Protein AF-A0A9P6A9K7-F1 (afdb_monomer)

pLDDT: mean 86.39, std 11.76, range [35.31, 98.12]

Mean predicted aligned error: 7.32 Å

Nearest PDB structures (foldseek):
  5xg2-assembly1_A  TM=1.962E-01  e=6.168E+00  Pyrococcus yayanosii CH1
  7a0g-assembly1_DDD  TM=1.594E-01  e=7.389E+00  Serratia marcescens

Structure (mmCIF, N/CA/C/O backbone):
data_AF-A0A9P6A9K7-F1
#
_entry.id   AF-A0A9P6A9K7-F1
#
loop_
_atom_site.group_PDB
_atom_site.id
_atom_site.type_symbol
_atom_site.label_atom_id
_atom_site.label_alt_id
_atom_site.label_comp_id
_atom_site.label_asym_id
_atom_site.label_entity_id
_atom_site.label_seq_id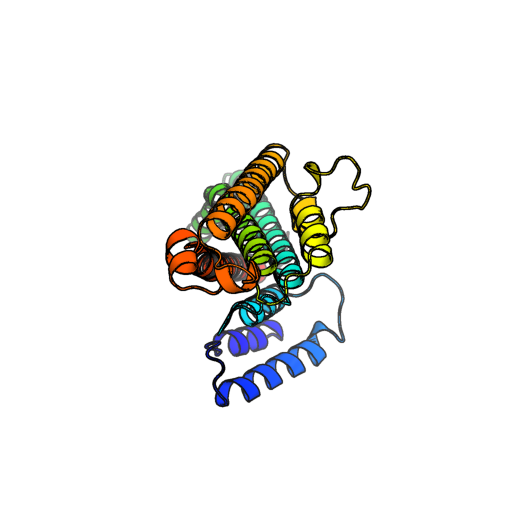
_atom_site.pdbx_PDB_ins_code
_atom_site.Cartn_x
_atom_site.Cartn_y
_atom_site.Cartn_z
_atom_site.occupancy
_atom_site.B_iso_or_equiv
_atom_site.auth_seq_id
_atom_site.auth_comp_id
_atom_site.auth_asym_id
_atom_site.auth_atom_id
_atom_site.pdbx_PDB_model_num
ATOM 1 N N . MET A 1 1 ? -6.407 -7.054 -29.320 1.00 53.97 1 MET A N 1
ATOM 2 C CA . MET A 1 1 ? -6.619 -6.579 -27.945 1.00 53.97 1 MET A CA 1
ATOM 3 C C . ME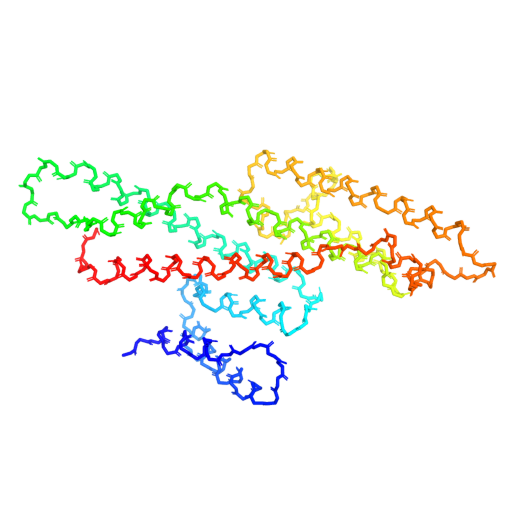T A 1 1 ? -6.302 -7.732 -27.015 1.00 53.97 1 MET A C 1
ATOM 5 O O . MET A 1 1 ? -6.927 -8.782 -27.131 1.00 53.97 1 MET A O 1
ATOM 9 N N . GLY A 1 2 ? -5.239 -7.606 -26.228 1.00 77.31 2 GLY A N 1
ATOM 10 C CA . GLY A 1 2 ? -4.785 -8.652 -25.315 1.00 77.31 2 GLY A CA 1
ATOM 11 C C . GLY A 1 2 ? -5.749 -8.849 -24.141 1.00 77.31 2 GLY A C 1
ATOM 12 O O . GLY A 1 2 ? -6.527 -7.955 -23.798 1.00 77.31 2 GLY A O 1
ATOM 13 N N . ALA A 1 3 ? -5.678 -10.015 -23.491 1.00 74.81 3 ALA A N 1
ATOM 14 C CA . ALA A 1 3 ? -6.528 -10.313 -22.338 1.00 74.81 3 ALA A CA 1
ATOM 15 C C . ALA A 1 3 ? -6.319 -9.318 -21.175 1.00 74.81 3 ALA A C 1
ATOM 17 O O . ALA A 1 3 ? -7.266 -9.005 -20.457 1.00 74.81 3 ALA A O 1
ATOM 18 N N . MET A 1 4 ? -5.105 -8.783 -21.019 1.00 78.31 4 MET A N 1
ATOM 19 C CA . MET A 1 4 ? -4.802 -7.747 -20.027 1.00 78.31 4 MET A CA 1
ATOM 20 C C . MET A 1 4 ? -5.387 -6.383 -20.398 1.00 78.31 4 MET A C 1
ATOM 22 O O . MET A 1 4 ? -6.027 -5.778 -19.554 1.00 78.31 4 MET A O 1
ATOM 26 N N . GLU A 1 5 ? -5.267 -5.937 -21.653 1.00 79.38 5 GLU A N 1
ATOM 27 C CA . GLU A 1 5 ? -5.795 -4.632 -22.100 1.00 79.38 5 GLU A CA 1
ATOM 28 C C . GLU A 1 5 ? -7.302 -4.510 -21.832 1.00 79.38 5 GLU A C 1
ATOM 30 O O . GLU A 1 5 ? -7.765 -3.513 -21.284 1.00 79.38 5 GLU A O 1
ATOM 35 N N . THR A 1 6 ? -8.050 -5.579 -22.124 1.00 79.69 6 THR A N 1
ATOM 36 C CA . THR A 1 6 ? -9.501 -5.639 -21.880 1.00 79.69 6 THR A CA 1
ATOM 37 C C . THR A 1 6 ? -9.834 -5.536 -20.386 1.00 79.69 6 THR A C 1
ATOM 39 O O . THR A 1 6 ? -10.795 -4.864 -20.002 1.00 79.69 6 THR A O 1
ATOM 42 N N . LEU A 1 7 ? -9.043 -6.193 -19.527 1.00 84.06 7 LEU A N 1
ATOM 43 C CA . LEU A 1 7 ? -9.213 -6.123 -18.077 1.00 84.06 7 LEU A CA 1
ATOM 44 C C . LEU A 1 7 ? -8.895 -4.717 -17.556 1.00 84.06 7 LEU A C 1
ATOM 46 O O . LEU A 1 7 ? -9.681 -4.169 -16.784 1.00 84.06 7 LEU A O 1
ATOM 50 N N . THR A 1 8 ? -7.781 -4.127 -17.991 1.00 82.38 8 THR A N 1
ATOM 51 C CA . THR A 1 8 ? -7.354 -2.782 -17.592 1.00 82.38 8 THR A CA 1
ATOM 52 C C . THR A 1 8 ? -8.407 -1.738 -17.969 1.00 82.38 8 THR A C 1
ATOM 54 O O . THR A 1 8 ? -8.773 -0.916 -17.132 1.00 82.38 8 THR A O 1
ATOM 57 N N . GLU A 1 9 ? -8.975 -1.801 -19.177 1.00 83.31 9 GLU A N 1
ATOM 58 C CA . GLU A 1 9 ? -10.072 -0.914 -19.596 1.00 83.31 9 GLU A CA 1
ATOM 59 C C . GLU A 1 9 ? -11.313 -1.060 -18.708 1.00 83.31 9 GLU A C 1
ATOM 61 O O . GLU A 1 9 ? -11.901 -0.068 -18.270 1.00 83.31 9 GLU A O 1
ATOM 66 N N . CYS A 1 10 ? -11.695 -2.301 -18.398 1.00 81.56 10 CYS A N 1
ATOM 67 C CA . CYS A 1 10 ? -12.831 -2.578 -17.527 1.00 81.56 10 CYS A CA 1
ATOM 68 C C . CYS A 1 10 ? -12.602 -2.044 -16.104 1.00 81.56 10 CYS A C 1
ATOM 70 O O . CYS A 1 10 ? -13.505 -1.417 -15.547 1.00 81.56 10 CYS A O 1
ATOM 72 N N . ILE A 1 11 ? -11.405 -2.230 -15.537 1.00 85.81 11 ILE A N 1
ATOM 73 C CA . ILE A 1 11 ? -11.030 -1.701 -14.216 1.00 85.81 11 ILE A CA 1
ATOM 74 C C . ILE A 1 11 ? -11.027 -0.168 -14.222 1.00 85.81 11 ILE A C 1
ATOM 76 O O . ILE A 1 11 ? -11.588 0.440 -13.315 1.00 85.81 11 ILE A O 1
ATOM 80 N N . ASN A 1 12 ? -10.467 0.463 -15.255 1.00 83.75 12 ASN A N 1
ATOM 81 C CA . ASN A 1 12 ? -10.394 1.924 -15.365 1.00 83.75 12 ASN A CA 1
ATOM 82 C C . ASN A 1 12 ? -11.770 2.589 -15.538 1.00 83.75 12 ASN A C 1
ATOM 84 O O . ASN A 1 12 ? -11.909 3.787 -15.309 1.00 83.75 12 ASN A O 1
ATOM 88 N N . SER A 1 13 ? -12.796 1.825 -15.926 1.00 84.44 13 SER A N 1
ATOM 89 C CA . SER A 1 13 ? -14.179 2.312 -16.015 1.00 84.44 13 SER A CA 1
ATOM 90 C C . SER A 1 13 ? -14.916 2.372 -14.667 1.00 84.44 13 SER A C 1
ATOM 92 O O . SER A 1 13 ? -16.041 2.885 -14.605 1.00 84.44 13 SER A O 1
ATOM 94 N N . LEU A 1 14 ? -14.318 1.827 -13.601 1.00 86.00 14 LEU A N 1
ATOM 95 C CA . LEU A 1 14 ? -14.870 1.855 -12.248 1.00 86.00 14 LEU A CA 1
ATOM 96 C C . LEU A 1 14 ? -14.594 3.191 -11.556 1.00 86.00 14 LEU A C 1
ATOM 98 O O . LEU A 1 14 ? -13.547 3.808 -11.726 1.00 86.00 14 LEU A O 1
ATOM 102 N N . LYS A 1 15 ? -15.547 3.602 -10.727 1.00 82.81 15 LYS A N 1
ATOM 103 C CA . LYS A 1 15 ? -15.485 4.761 -9.834 1.00 82.81 15 LYS A CA 1
ATOM 104 C C . LYS A 1 15 ? -15.252 4.362 -8.377 1.00 82.81 15 LYS A C 1
ATOM 106 O O . LYS A 1 15 ? -14.832 5.211 -7.601 1.00 82.81 15 LYS A O 1
ATOM 111 N N . PHE A 1 16 ? -15.504 3.099 -8.028 1.00 82.88 16 PHE A N 1
ATOM 112 C CA . PHE A 1 16 ? -15.455 2.569 -6.666 1.00 82.88 16 PHE A CA 1
ATOM 113 C C . PHE A 1 16 ? -16.356 3.363 -5.706 1.00 82.88 16 PHE A C 1
ATOM 115 O O . PHE A 1 16 ? -16.003 3.609 -4.555 1.00 82.88 16 PHE A O 1
ATOM 122 N N . ASP A 1 17 ? -17.524 3.786 -6.196 1.00 82.75 17 ASP A N 1
ATOM 123 C CA . ASP A 1 17 ? -18.516 4.567 -5.452 1.00 82.75 17 ASP A CA 1
ATOM 124 C C . ASP A 1 17 ? -19.599 3.690 -4.797 1.00 82.75 17 ASP A C 1
ATOM 126 O O . ASP A 1 17 ? -20.421 4.181 -4.021 1.00 82.75 17 ASP A O 1
ATOM 130 N N . GLY A 1 18 ? -19.596 2.382 -5.079 1.00 74.44 18 GLY A N 1
ATOM 131 C CA . GLY A 1 18 ? -20.544 1.424 -4.514 1.00 74.44 18 GLY A CA 1
ATOM 132 C C . GLY A 1 18 ? -21.947 1.523 -5.116 1.00 74.44 18 GLY A C 1
ATOM 133 O O . GLY A 1 18 ? -22.895 0.930 -4.585 1.00 74.44 18 GLY A O 1
ATOM 134 N N . SER A 1 19 ? -22.112 2.258 -6.220 1.00 82.06 19 SER A N 1
ATOM 135 C CA . SER A 1 19 ? -23.409 2.417 -6.868 1.00 82.06 19 SER A CA 1
ATOM 136 C C . SER A 1 19 ? -23.939 1.089 -7.442 1.00 82.06 19 SER A C 1
ATOM 138 O O . SER A 1 19 ? -23.176 0.183 -7.796 1.00 82.06 19 SER A O 1
ATOM 140 N N . PRO A 1 20 ? -25.271 0.929 -7.578 1.00 75.69 20 PRO A N 1
ATOM 141 C CA . PRO A 1 20 ? -25.858 -0.283 -8.152 1.00 75.69 20 PRO A CA 1
ATOM 142 C C . PRO A 1 20 ? -25.358 -0.614 -9.569 1.00 75.69 20 PRO A C 1
ATOM 144 O O . PRO A 1 20 ? -25.288 -1.790 -9.924 1.00 75.69 20 PRO A O 1
ATOM 147 N N . ASP A 1 21 ? -24.984 0.403 -10.357 1.00 77.31 21 ASP A N 1
ATOM 148 C CA . ASP A 1 21 ? -24.396 0.246 -11.695 1.00 77.31 21 ASP A CA 1
ATOM 149 C C . ASP A 1 21 ? -23.018 -0.444 -11.643 1.00 77.31 21 ASP A C 1
ATOM 151 O O . ASP A 1 21 ? -22.691 -1.270 -12.500 1.00 77.31 21 ASP A O 1
ATOM 155 N N . GLU A 1 22 ? -22.231 -0.201 -10.590 1.00 83.25 22 GLU A N 1
ATOM 156 C CA . GLU A 1 22 ? -20.922 -0.832 -10.412 1.00 83.25 22 GLU A CA 1
ATOM 157 C C . GLU A 1 22 ? -21.003 -2.315 -10.086 1.00 83.25 22 GLU A C 1
ATOM 159 O O . GLU A 1 22 ? -20.146 -3.074 -10.534 1.00 83.25 22 GLU A O 1
ATOM 164 N N . LYS A 1 23 ? -22.048 -2.781 -9.390 1.00 81.44 23 LYS A N 1
ATOM 165 C CA . LYS A 1 23 ? -22.188 -4.212 -9.048 1.00 81.44 23 LYS A CA 1
ATOM 166 C C . LYS A 1 23 ? -22.108 -5.110 -10.285 1.00 81.44 23 LYS A C 1
ATOM 168 O O . LYS A 1 23 ? -21.473 -6.165 -10.256 1.00 81.44 23 LYS A O 1
ATOM 173 N N . ASN A 1 24 ? -22.708 -4.674 -11.393 1.00 82.88 24 ASN A N 1
ATOM 174 C CA . ASN A 1 24 ? -22.647 -5.400 -12.659 1.00 82.88 24 ASN A CA 1
ATOM 175 C C . ASN A 1 24 ? -21.253 -5.344 -13.301 1.00 82.88 24 ASN A C 1
ATOM 177 O O . ASN A 1 24 ? -20.825 -6.330 -13.903 1.00 82.88 24 ASN A O 1
ATOM 181 N N . LYS A 1 25 ? -20.532 -4.225 -13.164 1.00 85.69 25 LYS A N 1
ATOM 182 C CA . LYS A 1 25 ? -19.152 -4.077 -13.654 1.00 85.69 25 LYS A CA 1
ATOM 183 C C . LYS A 1 25 ? -18.184 -4.945 -12.850 1.00 85.69 25 LYS A C 1
ATOM 185 O O . LYS A 1 25 ? -17.443 -5.717 -13.452 1.00 85.69 25 LYS A O 1
ATOM 190 N N . HIS A 1 26 ? -18.276 -4.927 -11.519 1.00 87.00 26 HIS A N 1
ATOM 191 C CA . HIS A 1 26 ? -17.513 -5.819 -10.642 1.00 87.00 26 HIS A CA 1
ATOM 192 C C . HIS A 1 26 ? -17.757 -7.286 -10.991 1.00 87.00 26 HIS A C 1
ATOM 194 O O . HIS A 1 26 ? -16.800 -8.035 -11.161 1.00 87.00 26 HIS A O 1
ATOM 200 N N . LYS A 1 27 ? -19.019 -7.703 -11.183 1.00 86.50 27 LYS A N 1
ATOM 201 C CA . LYS A 1 27 ? -19.334 -9.082 -11.589 1.00 86.50 27 LYS A CA 1
ATOM 202 C C . LYS A 1 27 ? -18.631 -9.471 -12.892 1.00 86.50 27 LYS A C 1
ATOM 204 O O . LYS A 1 27 ? -18.050 -10.549 -12.959 1.00 86.50 27 LYS A O 1
ATOM 209 N N . LYS A 1 28 ? -18.650 -8.597 -13.906 1.00 86.38 28 LYS A N 1
ATOM 210 C CA . LYS A 1 28 ? -17.941 -8.835 -15.176 1.00 86.38 28 LYS A CA 1
ATOM 211 C C . LYS A 1 28 ? -16.437 -8.990 -14.962 1.00 86.38 28 LYS A C 1
ATOM 213 O O . LYS A 1 28 ? -15.857 -9.922 -15.505 1.00 86.38 28 LYS A O 1
ATOM 218 N N . ILE A 1 29 ? -15.832 -8.124 -14.148 1.00 87.44 29 ILE A N 1
ATOM 219 C CA . ILE A 1 29 ? -14.400 -8.177 -13.829 1.00 87.44 29 ILE A CA 1
ATOM 220 C C . ILE A 1 29 ? -14.050 -9.478 -13.100 1.00 87.44 29 ILE A C 1
ATOM 222 O O . ILE A 1 29 ? -13.118 -10.159 -13.508 1.00 87.44 29 ILE A O 1
ATOM 226 N N . TYR A 1 30 ? -14.817 -9.880 -12.083 1.00 87.25 30 TYR A N 1
ATOM 227 C CA . TYR A 1 30 ? -14.581 -11.139 -11.367 1.00 87.25 30 TYR A CA 1
ATOM 228 C C . TYR A 1 30 ? -14.682 -12.358 -12.282 1.00 87.25 30 TYR A C 1
ATOM 230 O O . TYR A 1 30 ? -13.772 -13.181 -12.293 1.00 87.25 30 TYR A O 1
ATOM 238 N N . THR A 1 31 ? -15.747 -12.450 -13.085 1.00 85.88 31 THR A N 1
ATOM 239 C CA . THR A 1 31 ? -15.907 -13.546 -14.050 1.00 85.88 31 THR A CA 1
ATOM 240 C C . THR A 1 31 ? -14.746 -13.581 -15.042 1.00 85.88 31 THR A C 1
ATOM 242 O O . THR A 1 31 ? -14.221 -14.652 -15.332 1.00 85.88 31 THR A O 1
ATOM 245 N N . TYR A 1 32 ? -14.303 -12.417 -15.519 1.00 85.56 32 TYR A N 1
ATOM 246 C CA . TYR A 1 32 ? -13.149 -12.325 -16.403 1.00 85.56 32 TYR A CA 1
ATOM 247 C C . TYR A 1 32 ? -11.862 -12.802 -15.716 1.00 85.56 32 TYR A C 1
ATOM 249 O O . TYR A 1 32 ? -11.096 -13.571 -16.296 1.00 85.56 32 TYR A O 1
ATOM 257 N N . ILE A 1 33 ? -11.638 -12.395 -14.462 1.00 85.75 33 ILE A N 1
ATOM 258 C CA . ILE A 1 33 ? -10.453 -12.792 -13.699 1.00 85.75 33 ILE A CA 1
ATOM 259 C C . ILE A 1 33 ? -10.409 -14.303 -13.476 1.00 85.75 33 ILE A C 1
ATOM 261 O O . ILE A 1 33 ? -9.374 -14.939 -13.686 1.00 85.75 33 ILE A O 1
ATOM 265 N N . GLU A 1 34 ? -11.540 -14.881 -13.084 1.00 84.38 34 GLU A N 1
ATOM 266 C CA . GLU A 1 34 ? -11.682 -16.313 -12.845 1.00 84.38 34 GLU A CA 1
ATOM 267 C C . GLU A 1 34 ? -11.385 -17.127 -14.113 1.00 84.38 34 GLU A C 1
ATOM 269 O O . GLU A 1 34 ? -10.595 -18.073 -14.084 1.00 84.38 34 GLU A O 1
ATOM 274 N N . GLN A 1 35 ? -11.950 -16.703 -15.247 1.00 83.88 35 GLN A N 1
ATOM 275 C CA . GLN A 1 35 ? -11.804 -17.386 -16.532 1.00 83.88 35 GLN A CA 1
ATOM 276 C C . GLN A 1 35 ? -10.392 -17.290 -17.116 1.00 83.88 35 GLN A C 1
ATOM 278 O O . GLN A 1 35 ? -9.922 -18.252 -17.721 1.00 83.88 35 GLN A O 1
ATOM 283 N N . HIS A 1 36 ? -9.717 -16.149 -16.956 1.00 79.62 36 HIS A N 1
ATOM 284 C CA . HIS A 1 36 ? -8.474 -15.870 -17.681 1.00 79.62 36 HIS A CA 1
ATOM 285 C C . HIS A 1 36 ? -7.203 -15.949 -16.833 1.00 79.62 36 HIS A C 1
ATOM 287 O O . HIS A 1 36 ? -6.143 -16.249 -17.382 1.00 79.62 36 HIS A O 1
ATOM 293 N N . PHE A 1 37 ? -7.279 -15.720 -15.520 1.00 76.81 37 PHE A N 1
ATOM 294 C CA . PHE A 1 37 ? -6.090 -15.667 -14.660 1.00 76.81 37 PHE A CA 1
ATOM 295 C C . PHE A 1 37 ? -6.077 -16.758 -13.593 1.00 76.81 37 PHE A C 1
ATOM 297 O O . PHE A 1 37 ? -5.029 -17.360 -13.371 1.00 76.81 37 PHE A O 1
ATOM 304 N N . VAL A 1 38 ? -7.221 -17.077 -12.980 1.00 76.44 38 VAL A N 1
ATOM 305 C CA . VAL A 1 38 ? -7.284 -18.139 -11.958 1.00 76.44 38 VAL A CA 1
ATOM 306 C C . VAL A 1 38 ? -7.177 -19.521 -12.603 1.00 76.44 38 VAL A C 1
ATOM 308 O O . VAL A 1 38 ? -6.346 -20.330 -12.198 1.00 76.44 38 VAL A O 1
ATOM 311 N N . ALA A 1 39 ? -7.951 -19.776 -13.661 1.00 65.31 39 ALA A N 1
ATOM 312 C CA . ALA A 1 39 ? -7.940 -21.062 -14.361 1.00 65.31 39 ALA A CA 1
ATOM 313 C C . ALA A 1 39 ? -6.602 -21.386 -15.065 1.00 65.31 39 ALA A C 1
ATOM 315 O O . ALA A 1 39 ? -6.326 -22.547 -15.360 1.00 65.31 39 ALA A O 1
ATOM 316 N N . SER A 1 40 ? -5.764 -20.374 -15.323 1.00 61.88 40 SER A N 1
ATOM 317 C CA . SER A 1 40 ? -4.495 -20.489 -16.057 1.00 61.88 40 SER A CA 1
ATOM 318 C C . SER A 1 40 ? -3.260 -20.170 -15.196 1.00 61.88 40 SER A C 1
ATOM 320 O O . SER A 1 40 ? -2.183 -19.929 -15.747 1.00 61.88 40 SER A O 1
ATOM 322 N N . ALA A 1 41 ? -3.395 -20.135 -13.865 1.00 61.97 41 ALA A N 1
ATOM 323 C CA . ALA A 1 41 ? -2.388 -19.582 -12.959 1.00 61.97 41 ALA A CA 1
ATOM 324 C C . ALA A 1 41 ? -1.000 -20.248 -13.097 1.00 61.97 41 ALA A C 1
ATOM 326 O O . ALA A 1 41 ? -0.731 -21.320 -12.555 1.00 61.97 41 ALA A O 1
ATOM 327 N N . LYS A 1 42 ? -0.091 -19.573 -13.809 1.00 65.12 42 LYS A N 1
ATOM 328 C CA . LYS A 1 42 ? 1.353 -19.830 -13.816 1.00 65.12 42 LYS A CA 1
ATOM 329 C C . LYS A 1 42 ? 2.065 -18.508 -13.541 1.00 65.12 42 LYS A C 1
ATOM 331 O O . LYS A 1 42 ? 2.212 -17.695 -14.445 1.00 65.12 42 LYS A O 1
ATOM 336 N N . GLY A 1 43 ? 2.505 -18.309 -12.302 1.00 68.81 43 GLY A N 1
ATOM 337 C CA . GLY A 1 43 ? 3.245 -17.115 -11.885 1.00 68.81 43 GLY A CA 1
ATOM 338 C C . GLY A 1 43 ? 2.462 -16.187 -10.949 1.00 68.81 43 GLY A C 1
ATOM 339 O O . GLY A 1 43 ? 1.351 -16.527 -10.537 1.00 68.81 43 GLY A O 1
ATOM 340 N N . PRO A 1 44 ? 3.067 -15.047 -10.565 1.00 75.56 44 PRO A N 1
ATOM 341 C CA . PRO A 1 44 ? 2.434 -14.076 -9.681 1.00 75.56 44 PRO A CA 1
ATOM 342 C C . PRO A 1 44 ? 1.183 -13.463 -10.335 1.00 75.56 44 PRO A C 1
ATOM 344 O O . PRO A 1 44 ? 1.124 -13.368 -11.566 1.00 75.56 44 PRO A O 1
ATOM 347 N N . PRO A 1 45 ? 0.181 -13.039 -9.541 1.00 84.81 45 PRO A N 1
ATOM 348 C CA . PRO A 1 45 ? -1.006 -12.380 -10.074 1.00 84.81 45 PRO A CA 1
ATOM 349 C C . PRO A 1 45 ? -0.639 -11.125 -10.885 1.00 84.81 45 PRO A C 1
ATOM 351 O O . PRO A 1 45 ? 0.303 -10.423 -10.515 1.00 84.81 45 PRO A O 1
ATOM 354 N N . PRO A 1 46 ? -1.374 -10.795 -11.962 1.00 89.69 46 PRO A N 1
ATOM 355 C CA . PRO A 1 46 ? -1.132 -9.563 -12.707 1.00 89.69 46 PRO A CA 1
ATOM 356 C C . PRO A 1 46 ? -1.282 -8.316 -11.826 1.00 89.69 46 PRO A C 1
ATOM 358 O O . PRO A 1 46 ? -2.197 -8.250 -11.001 1.00 89.69 46 PRO A O 1
ATOM 361 N N . LEU A 1 47 ? -0.448 -7.294 -12.059 1.00 92.56 47 LEU A N 1
ATOM 362 C CA . LEU A 1 47 ? -0.449 -6.061 -11.262 1.00 92.56 47 LEU A CA 1
ATOM 363 C C . LEU A 1 47 ? -1.837 -5.404 -11.198 1.00 92.56 47 LEU A C 1
ATOM 365 O O . LEU A 1 47 ? -2.294 -5.042 -10.119 1.00 92.56 47 LEU A O 1
ATOM 369 N N . ASP A 1 48 ? -2.539 -5.309 -12.328 1.00 91.88 48 ASP A N 1
ATOM 370 C CA . ASP A 1 48 ? -3.871 -4.694 -12.375 1.00 91.88 48 ASP A CA 1
ATOM 371 C C . ASP A 1 48 ? -4.901 -5.439 -11.515 1.00 91.88 48 ASP A C 1
ATOM 373 O O . ASP A 1 48 ? -5.790 -4.816 -10.936 1.00 91.88 48 ASP A O 1
ATOM 377 N N . VAL A 1 49 ? -4.765 -6.764 -11.377 1.00 92.25 49 VAL A N 1
ATOM 378 C CA . VAL A 1 49 ? -5.62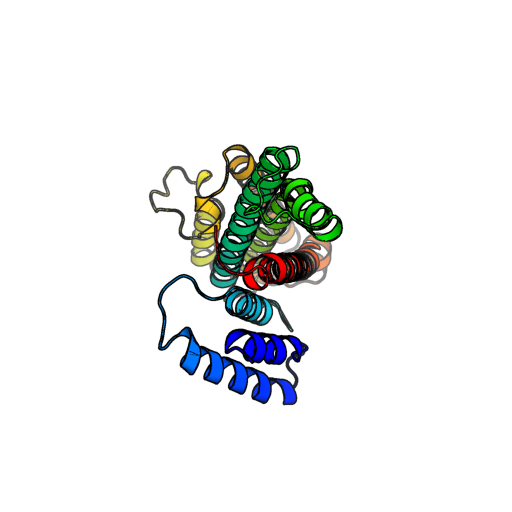9 -7.571 -10.503 1.00 92.25 49 VAL A CA 1
ATOM 379 C C . VAL A 1 49 ? -5.343 -7.258 -9.036 1.00 92.25 49 VAL A C 1
ATOM 381 O O . VAL A 1 49 ? -6.282 -7.091 -8.259 1.00 92.25 49 VAL A O 1
ATOM 384 N N . LEU A 1 50 ? -4.064 -7.134 -8.664 1.00 94.81 50 LEU A N 1
ATOM 385 C CA . LEU A 1 50 ? -3.652 -6.761 -7.307 1.00 94.81 50 LEU A CA 1
ATOM 386 C C . LEU A 1 50 ? -4.158 -5.361 -6.945 1.00 94.81 50 LEU A C 1
ATOM 388 O O . LEU A 1 50 ? -4.767 -5.178 -5.896 1.00 94.81 50 LEU A O 1
ATOM 392 N N . ILE A 1 51 ? -3.976 -4.387 -7.841 1.00 95.75 51 ILE A N 1
ATOM 393 C CA . ILE A 1 51 ? -4.431 -3.005 -7.638 1.00 95.75 51 ILE A CA 1
ATOM 394 C C . ILE A 1 51 ? -5.956 -2.939 -7.535 1.00 95.75 51 ILE A C 1
ATOM 396 O O . ILE A 1 51 ? -6.480 -2.247 -6.662 1.00 95.75 51 ILE A O 1
ATOM 400 N N . TYR A 1 52 ? -6.677 -3.677 -8.383 1.00 94.62 52 TYR A N 1
ATOM 401 C CA . TYR A 1 52 ? -8.133 -3.786 -8.295 1.00 94.62 52 TYR A CA 1
ATOM 402 C C . TYR A 1 52 ? -8.582 -4.371 -6.951 1.00 94.62 52 TYR A C 1
ATOM 404 O O . TYR A 1 52 ? -9.472 -3.810 -6.312 1.00 94.62 52 TYR A O 1
ATOM 412 N N . ALA A 1 53 ? -7.955 -5.459 -6.495 1.00 95.12 53 ALA A N 1
ATOM 413 C CA . ALA A 1 53 ? -8.255 -6.062 -5.200 1.00 95.12 53 ALA A CA 1
ATOM 414 C C . ALA A 1 53 ? -8.001 -5.078 -4.045 1.00 95.12 53 ALA A C 1
ATOM 416 O O . ALA A 1 53 ? -8.887 -4.885 -3.215 1.00 95.12 53 ALA A O 1
ATOM 417 N N . SER A 1 54 ? -6.859 -4.381 -4.046 1.00 97.31 54 SER A N 1
ATOM 418 C CA . SER A 1 54 ? -6.544 -3.360 -3.041 1.00 97.31 54 SER A CA 1
ATOM 419 C C . SER A 1 54 ? -7.563 -2.221 -3.044 1.00 97.31 54 SER A C 1
ATOM 421 O O . SER A 1 54 ? -8.051 -1.829 -1.987 1.00 97.31 54 SER A O 1
ATOM 423 N N . ARG A 1 55 ? -7.947 -1.708 -4.222 1.00 96.06 55 ARG A N 1
ATOM 424 C CA . ARG A 1 55 ? -8.946 -0.631 -4.334 1.00 96.06 55 ARG A CA 1
ATOM 425 C C . ARG A 1 55 ? -10.329 -1.054 -3.835 1.00 96.06 55 ARG A C 1
ATOM 427 O O . ARG A 1 55 ? -10.993 -0.234 -3.216 1.00 96.06 55 ARG A O 1
ATOM 434 N N . ASN A 1 56 ? -10.735 -2.312 -4.020 1.00 94.50 56 ASN A N 1
ATOM 435 C CA . ASN A 1 56 ? -11.991 -2.822 -3.450 1.00 94.50 56 ASN A CA 1
ATOM 436 C C . ASN A 1 56 ? -11.970 -2.916 -1.920 1.00 94.50 56 ASN A C 1
ATOM 438 O O . ASN A 1 56 ? -13.027 -2.867 -1.300 1.00 94.50 56 ASN A O 1
ATOM 442 N N . ILE A 1 57 ? -10.793 -3.080 -1.310 1.00 95.81 57 ILE A N 1
ATOM 443 C CA . ILE A 1 57 ? -10.663 -3.031 0.151 1.00 95.81 57 ILE A CA 1
ATOM 444 C C . ILE A 1 57 ? -10.662 -1.574 0.630 1.00 95.81 57 ILE A C 1
ATOM 446 O O . ILE A 1 57 ? -11.222 -1.283 1.679 1.00 95.81 57 ILE A O 1
ATOM 450 N N . LEU A 1 58 ? -10.061 -0.652 -0.126 1.00 95.19 58 LEU A N 1
ATOM 451 C CA . LEU A 1 58 ? -9.958 0.766 0.238 1.00 95.19 58 LEU A CA 1
ATOM 452 C C . LEU A 1 58 ? -11.266 1.558 0.042 1.00 95.19 58 LEU A C 1
ATOM 454 O O . LEU A 1 58 ? -11.528 2.484 0.810 1.00 95.19 58 LEU A O 1
ATOM 458 N N . PHE A 1 59 ? -12.074 1.223 -0.970 1.00 93.94 59 PHE A N 1
ATOM 459 C CA . PHE A 1 59 ? -13.183 2.058 -1.450 1.00 93.94 59 PHE A CA 1
ATOM 460 C C . PHE A 1 59 ? -14.497 1.285 -1.659 1.00 93.94 59 PHE A C 1
ATOM 462 O O . PHE A 1 59 ? -14.463 0.091 -1.959 1.00 93.94 59 PHE A O 1
ATOM 469 N N . PRO A 1 60 ? -15.670 1.955 -1.551 1.00 89.69 60 PRO A N 1
ATOM 470 C CA . PRO A 1 60 ? -15.879 3.380 -1.216 1.00 89.69 60 PRO A CA 1
ATOM 471 C C . PRO A 1 60 ? -15.617 3.710 0.257 1.00 89.69 60 PRO A C 1
ATOM 473 O O . PRO A 1 60 ? -15.500 4.869 0.645 1.00 89.69 60 PRO A O 1
ATOM 476 N N . THR A 1 61 ? -15.557 2.688 1.099 1.00 89.56 61 THR A N 1
ATOM 477 C CA . THR A 1 61 ? -15.202 2.793 2.508 1.00 89.56 61 THR A CA 1
ATOM 478 C C . THR A 1 61 ? -14.259 1.651 2.810 1.00 89.56 61 THR A C 1
ATOM 480 O O . THR A 1 61 ? -14.498 0.528 2.371 1.00 89.56 61 THR A O 1
ATOM 483 N N . LEU A 1 62 ? -13.206 1.949 3.561 1.00 91.94 62 LEU A N 1
ATOM 484 C CA . LEU A 1 62 ? -12.209 0.966 3.931 1.00 91.94 62 LEU A CA 1
ATOM 485 C C . LEU A 1 62 ? -12.849 -0.238 4.641 1.00 91.94 62 LEU A C 1
ATOM 487 O O . LEU A 1 62 ? -13.470 -0.092 5.696 1.00 91.94 62 LEU A O 1
ATOM 491 N N . ASN A 1 63 ? -12.621 -1.433 4.103 1.00 93.31 63 ASN A N 1
ATOM 492 C CA . ASN A 1 63 ? -12.968 -2.691 4.742 1.00 93.31 63 ASN A CA 1
ATOM 493 C C . ASN A 1 63 ? -11.860 -3.117 5.720 1.00 93.31 63 ASN A C 1
ATOM 495 O O . ASN A 1 63 ? -10.932 -3.844 5.361 1.00 93.31 63 ASN A O 1
ATOM 499 N N . ILE A 1 64 ? -11.965 -2.653 6.968 1.00 90.31 64 ILE A N 1
ATOM 500 C CA . ILE A 1 64 ? -10.963 -2.894 8.021 1.00 90.31 64 ILE A CA 1
ATOM 501 C C . ILE A 1 64 ? -10.779 -4.392 8.316 1.00 90.31 64 ILE A C 1
ATOM 503 O O . ILE A 1 64 ? -9.668 -4.828 8.618 1.00 90.31 64 ILE A O 1
ATOM 507 N N . ASP A 1 65 ? -11.819 -5.212 8.148 1.00 90.06 65 ASP A N 1
ATOM 508 C CA . ASP A 1 65 ? -11.721 -6.658 8.384 1.00 90.06 65 ASP A CA 1
ATOM 509 C C . ASP A 1 65 ? -10.725 -7.350 7.433 1.00 90.06 65 ASP A C 1
ATOM 511 O O . ASP A 1 65 ? -10.177 -8.400 7.772 1.00 90.06 65 ASP A O 1
ATOM 515 N N . GLN A 1 66 ? -10.431 -6.737 6.279 1.00 94.38 66 GLN A N 1
ATOM 516 C CA . GLN A 1 66 ? -9.469 -7.224 5.286 1.00 94.38 66 GLN A CA 1
ATOM 517 C C . GLN A 1 66 ? -8.106 -6.522 5.362 1.00 94.38 66 GLN A C 1
ATOM 519 O O . GLN A 1 66 ? -7.351 -6.532 4.391 1.00 94.38 66 GLN A O 1
ATOM 524 N N . MET A 1 67 ? -7.752 -5.917 6.502 1.00 94.12 67 MET A N 1
ATOM 525 C CA . MET A 1 67 ? -6.491 -5.176 6.618 1.00 94.12 67 MET A CA 1
ATOM 526 C C . MET A 1 67 ? -5.253 -6.031 6.308 1.00 94.12 67 MET A C 1
ATOM 528 O O . MET A 1 67 ? -4.371 -5.587 5.580 1.00 94.12 67 MET A O 1
ATOM 532 N N . SER A 1 68 ? -5.173 -7.256 6.837 1.00 93.00 68 SER A N 1
ATOM 533 C CA . SER A 1 68 ? -4.043 -8.154 6.545 1.00 93.00 68 SER A CA 1
ATOM 534 C C . SER A 1 68 ? -3.932 -8.450 5.050 1.00 93.00 68 SER A C 1
ATOM 536 O O . SER A 1 68 ? -2.841 -8.344 4.498 1.00 93.00 68 SER A O 1
ATOM 538 N N . ASP A 1 69 ? -5.063 -8.727 4.389 1.00 94.94 69 ASP A N 1
ATOM 539 C CA . ASP A 1 69 ? -5.102 -8.975 2.945 1.00 94.94 69 ASP A CA 1
ATOM 540 C C . ASP A 1 69 ? -4.615 -7.743 2.167 1.00 94.94 69 ASP A C 1
ATOM 542 O O . ASP A 1 69 ? -3.820 -7.867 1.239 1.00 94.94 69 ASP A O 1
ATOM 546 N N . LEU A 1 70 ? -5.044 -6.538 2.562 1.00 96.94 70 LEU A N 1
ATOM 547 C CA . LEU A 1 70 ? -4.598 -5.285 1.948 1.00 96.94 70 LEU A CA 1
ATOM 548 C C . LEU A 1 70 ? -3.085 -5.082 2.086 1.00 96.94 70 LEU A C 1
ATOM 550 O O . LEU A 1 70 ? -2.433 -4.693 1.117 1.00 96.94 70 LEU A O 1
ATOM 554 N N . LEU A 1 71 ? -2.519 -5.347 3.265 1.00 96.56 71 LEU A N 1
ATOM 555 C CA . LEU A 1 71 ? -1.080 -5.225 3.506 1.00 96.56 71 LEU A CA 1
ATOM 556 C C . LEU A 1 71 ? -0.281 -6.214 2.642 1.00 96.56 71 LEU A C 1
ATOM 558 O O . LEU A 1 71 ? 0.738 -5.835 2.059 1.00 96.56 71 LEU A O 1
ATOM 562 N N . ASP A 1 72 ? -0.757 -7.449 2.486 1.00 95.25 72 ASP A N 1
ATOM 563 C CA . ASP A 1 72 ? -0.116 -8.450 1.624 1.00 95.25 72 ASP A CA 1
ATOM 564 C C . ASP A 1 72 ? -0.248 -8.108 0.131 1.00 95.25 72 ASP A C 1
ATOM 566 O O . ASP A 1 72 ? 0.713 -8.248 -0.637 1.00 95.25 72 ASP A O 1
ATOM 570 N N . LEU A 1 73 ? -1.402 -7.581 -0.292 1.00 96.81 73 LEU A N 1
ATOM 571 C CA . LEU A 1 73 ? -1.597 -7.072 -1.650 1.00 96.81 73 LEU A CA 1
ATOM 572 C C . LEU A 1 73 ? -0.644 -5.907 -1.947 1.00 96.81 73 LEU A C 1
ATOM 574 O O . LEU A 1 73 ? 0.030 -5.923 -2.978 1.00 96.81 73 LEU A O 1
ATOM 578 N N . LEU A 1 74 ? -0.525 -4.933 -1.038 1.00 97.44 74 LEU A N 1
ATOM 579 C CA . LEU A 1 74 ? 0.416 -3.813 -1.165 1.00 97.44 74 LEU A CA 1
ATOM 580 C C . LEU A 1 74 ? 1.872 -4.289 -1.218 1.00 97.44 74 LEU A C 1
ATOM 582 O O . LEU A 1 74 ? 2.642 -3.798 -2.040 1.00 97.44 74 LEU A O 1
ATOM 586 N N . SER A 1 75 ? 2.235 -5.286 -0.410 1.00 96.06 75 SER A N 1
ATOM 587 C CA . SER A 1 75 ? 3.572 -5.904 -0.435 1.00 96.06 75 SER A CA 1
ATOM 588 C C . SER A 1 75 ? 3.877 -6.569 -1.779 1.00 96.06 75 SER A C 1
ATOM 590 O O . SER A 1 75 ? 4.991 -6.500 -2.307 1.00 96.06 75 SER A O 1
ATOM 592 N N . THR A 1 76 ? 2.864 -7.203 -2.371 1.00 95.12 76 THR A N 1
ATOM 593 C CA . THR A 1 76 ? 2.986 -7.821 -3.693 1.00 95.12 76 THR A CA 1
ATOM 594 C C . THR A 1 76 ? 3.125 -6.750 -4.781 1.00 95.12 76 THR A C 1
ATOM 596 O O . THR A 1 76 ? 3.988 -6.870 -5.650 1.00 95.12 76 THR A O 1
ATOM 599 N N . VAL A 1 77 ? 2.359 -5.655 -4.706 1.00 97.25 77 VAL A N 1
ATOM 600 C CA . VAL A 1 77 ? 2.514 -4.486 -5.593 1.00 97.25 77 VAL A CA 1
ATOM 601 C C . VAL A 1 77 ? 3.918 -3.875 -5.475 1.00 97.25 77 VAL A C 1
ATOM 603 O O . VAL A 1 77 ? 4.551 -3.598 -6.495 1.00 97.25 77 VAL A O 1
ATOM 606 N N . GLU A 1 78 ? 4.454 -3.739 -4.262 1.00 97.19 78 GLU A N 1
ATOM 607 C CA . GLU A 1 78 ? 5.825 -3.261 -4.034 1.00 97.19 78 GLU A CA 1
ATOM 608 C C . GLU A 1 78 ? 6.864 -4.183 -4.683 1.00 97.19 78 GLU A C 1
ATOM 610 O O . GLU A 1 78 ? 7.854 -3.710 -5.244 1.00 97.19 78 GLU A O 1
ATOM 615 N N . THR A 1 79 ? 6.622 -5.494 -4.698 1.00 94.94 79 THR A N 1
ATOM 616 C CA . THR A 1 79 ? 7.493 -6.445 -5.404 1.00 94.94 79 THR A CA 1
ATOM 617 C C . THR A 1 79 ? 7.528 -6.163 -6.911 1.00 94.94 79 THR A C 1
ATOM 619 O O . THR A 1 79 ? 8.610 -6.145 -7.504 1.00 94.94 79 THR A O 1
ATOM 622 N N . HIS A 1 80 ? 6.381 -5.860 -7.533 1.00 95.06 80 HIS A N 1
ATOM 623 C CA . HIS A 1 80 ? 6.331 -5.428 -8.937 1.00 95.06 80 HIS A CA 1
ATOM 624 C C . HIS A 1 80 ? 7.072 -4.104 -9.157 1.00 95.06 80 HIS A C 1
ATOM 626 O O . HIS A 1 80 ? 7.859 -3.993 -10.100 1.00 95.06 80 HIS A O 1
ATOM 632 N N . ARG A 1 81 ? 6.875 -3.115 -8.275 1.00 97.06 81 ARG A N 1
ATOM 633 C CA . ARG A 1 81 ? 7.566 -1.821 -8.359 1.00 97.06 81 ARG A CA 1
ATOM 634 C C . ARG A 1 81 ? 9.087 -1.986 -8.275 1.00 97.06 81 ARG A C 1
ATOM 636 O O . ARG A 1 81 ? 9.830 -1.437 -9.082 1.00 97.06 81 ARG A O 1
ATOM 643 N N . ARG A 1 82 ? 9.582 -2.774 -7.322 1.00 95.88 82 ARG A N 1
ATOM 644 C CA . ARG A 1 82 ? 11.022 -3.036 -7.175 1.00 95.88 82 ARG A CA 1
ATOM 645 C C . ARG A 1 82 ? 11.596 -3.772 -8.380 1.00 95.88 82 ARG A C 1
ATOM 647 O O . ARG A 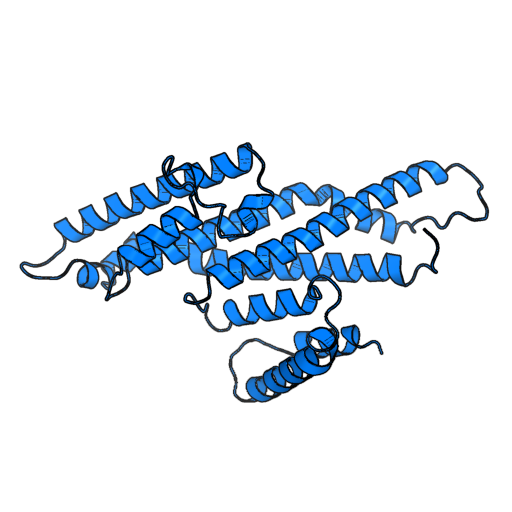1 82 ? 12.718 -3.482 -8.787 1.00 95.88 82 ARG A O 1
ATOM 654 N N . HIS A 1 83 ? 10.824 -4.685 -8.967 1.00 94.56 83 HIS A N 1
ATOM 655 C CA . HIS A 1 83 ? 11.223 -5.365 -10.192 1.00 94.56 83 HIS A CA 1
ATOM 656 C C . HIS A 1 83 ? 11.428 -4.382 -11.352 1.00 94.56 83 HIS A C 1
ATOM 658 O O . HIS A 1 83 ? 12.467 -4.444 -12.007 1.00 94.56 83 HIS A O 1
ATOM 664 N N . ILE A 1 84 ? 10.494 -3.447 -11.581 1.00 96.00 84 ILE A N 1
ATOM 665 C CA . ILE A 1 84 ? 10.659 -2.452 -12.654 1.00 96.00 84 ILE A CA 1
ATOM 666 C C . ILE A 1 84 ? 11.814 -1.489 -12.380 1.00 96.00 84 ILE A C 1
ATOM 668 O O . ILE A 1 84 ? 12.505 -1.118 -13.318 1.00 96.00 84 ILE A O 1
ATOM 672 N N . VAL A 1 85 ? 12.086 -1.134 -11.118 1.00 97.69 85 VAL A N 1
ATOM 673 C CA . VAL A 1 85 ? 13.254 -0.308 -10.766 1.00 97.69 85 VAL A CA 1
ATOM 674 C C . VAL A 1 85 ? 14.554 -1.020 -11.120 1.00 97.69 85 VAL A C 1
ATOM 676 O O . VAL A 1 85 ? 15.424 -0.415 -11.737 1.00 97.69 85 VAL A O 1
ATOM 679 N N . LEU A 1 86 ? 14.678 -2.304 -10.774 1.00 96.69 86 LEU A N 1
ATOM 680 C CA . LEU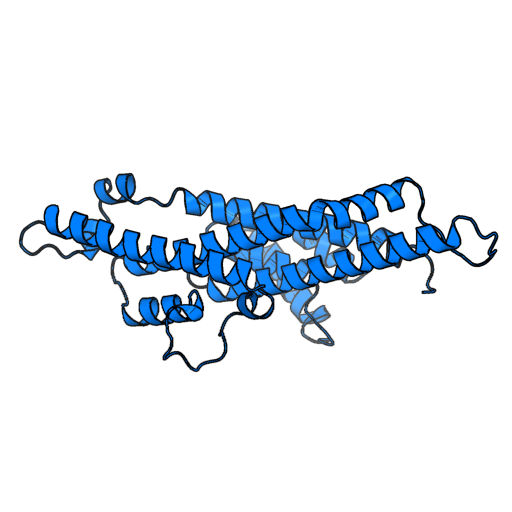 A 1 86 ? 15.862 -3.092 -11.118 1.00 96.69 86 LEU A CA 1
ATOM 681 C C . LEU A 1 86 ? 16.056 -3.157 -12.639 1.00 96.69 86 LEU A C 1
ATOM 683 O O . LEU A 1 86 ? 17.150 -2.930 -13.139 1.00 96.69 86 LEU A O 1
ATOM 687 N N . LYS A 1 87 ? 14.976 -3.415 -13.383 1.00 96.19 87 LYS A N 1
ATOM 688 C CA . LYS A 1 87 ? 15.026 -3.464 -14.848 1.00 96.19 87 LYS A CA 1
ATOM 689 C C . LYS A 1 87 ? 15.296 -2.107 -15.490 1.00 96.19 87 LYS A C 1
ATOM 691 O O . LYS A 1 87 ? 15.938 -2.055 -16.534 1.00 96.19 87 LYS A O 1
ATOM 696 N N . ALA A 1 88 ? 14.831 -1.025 -14.878 1.00 96.75 88 ALA A N 1
ATOM 697 C CA . ALA A 1 88 ? 15.146 0.328 -15.303 1.00 96.75 88 ALA A CA 1
ATOM 698 C C . ALA A 1 88 ? 16.641 0.630 -15.142 1.00 96.75 88 ALA A C 1
ATOM 700 O O . ALA A 1 88 ? 17.257 1.144 -16.072 1.00 96.75 88 ALA A O 1
ATOM 701 N N . ASP A 1 89 ? 17.230 0.254 -14.006 1.00 97.25 89 ASP A N 1
ATOM 702 C CA . ASP A 1 89 ? 18.663 0.420 -13.746 1.00 97.25 89 ASP A CA 1
ATOM 703 C C . ASP A 1 89 ? 19.518 -0.377 -14.747 1.00 97.25 89 ASP A C 1
ATOM 705 O O . ASP A 1 89 ? 20.395 0.191 -15.404 1.00 97.25 89 ASP A O 1
ATOM 709 N N . ASP A 1 90 ? 19.172 -1.653 -14.976 1.00 95.38 90 ASP A N 1
ATOM 710 C CA . ASP A 1 90 ? 19.809 -2.505 -15.992 1.00 95.38 90 ASP A CA 1
ATOM 711 C C . ASP A 1 90 ? 19.757 -1.854 -17.391 1.00 95.38 90 ASP A C 1
ATOM 713 O O . ASP A 1 90 ? 20.757 -1.814 -18.113 1.00 95.38 90 ASP A O 1
ATOM 717 N N . ALA A 1 91 ? 18.596 -1.317 -17.783 1.00 94.12 91 ALA A N 1
ATOM 718 C CA . ALA A 1 91 ? 18.402 -0.695 -19.092 1.00 94.12 91 ALA A CA 1
ATOM 719 C C . ALA A 1 91 ? 19.215 0.599 -19.261 1.00 94.12 91 ALA A C 1
ATOM 721 O O . ALA A 1 91 ? 19.746 0.858 -20.344 1.00 94.12 91 ALA A O 1
ATOM 722 N N . LEU A 1 92 ? 19.349 1.406 -18.204 1.00 95.50 92 LEU A N 1
ATOM 723 C CA . LEU A 1 92 ? 20.183 2.611 -18.222 1.00 95.50 92 LEU A CA 1
ATOM 724 C C . LEU A 1 92 ? 21.669 2.261 -18.312 1.00 95.50 92 LEU A C 1
ATOM 726 O O . LEU A 1 92 ? 22.392 2.892 -19.086 1.00 95.50 92 LEU A O 1
ATOM 730 N N . ALA A 1 93 ? 22.118 1.242 -17.574 1.00 94.31 93 ALA A N 1
ATOM 731 C CA . ALA A 1 93 ? 23.488 0.746 -17.651 1.00 94.31 93 ALA A CA 1
ATOM 732 C C . ALA A 1 93 ? 23.812 0.214 -19.057 1.00 94.31 93 ALA A C 1
ATOM 734 O O . ALA A 1 93 ? 24.845 0.569 -19.630 1.00 94.31 93 ALA A O 1
ATOM 735 N N . PHE A 1 94 ? 22.896 -0.562 -19.646 1.00 92.31 94 PHE A N 1
ATOM 736 C CA . PHE A 1 94 ? 23.012 -1.040 -21.024 1.00 92.31 94 PHE A CA 1
ATOM 737 C C . PHE A 1 94 ? 23.088 0.124 -22.021 1.00 92.31 94 PHE A C 1
ATOM 739 O O . PHE A 1 94 ? 23.999 0.167 -22.849 1.00 92.31 94 PHE A O 1
ATOM 746 N N . HIS A 1 95 ? 22.181 1.103 -21.914 1.00 92.69 95 HIS A N 1
ATOM 747 C CA . HIS A 1 95 ? 22.193 2.287 -22.774 1.00 92.69 95 HIS A CA 1
ATOM 748 C C . HIS A 1 95 ? 23.524 3.044 -22.664 1.00 92.69 95 HIS A C 1
ATOM 750 O O . HIS A 1 95 ? 24.105 3.417 -23.679 1.00 92.69 95 HIS A O 1
ATOM 756 N N . ALA A 1 96 ? 24.037 3.255 -21.449 1.00 92.00 96 ALA A N 1
ATOM 757 C CA . ALA A 1 96 ? 25.294 3.964 -21.227 1.00 92.00 96 ALA A CA 1
ATOM 758 C C . ALA A 1 96 ? 26.508 3.233 -21.824 1.00 92.00 96 ALA A C 1
ATOM 760 O O . ALA A 1 96 ? 27.410 3.891 -22.345 1.00 92.00 96 ALA A O 1
ATOM 761 N N . HIS A 1 97 ? 26.522 1.898 -21.768 1.00 89.88 97 HIS A N 1
ATOM 762 C CA . HIS A 1 97 ? 27.603 1.081 -22.313 1.00 89.88 97 HIS A CA 1
ATOM 763 C C . HIS A 1 97 ? 27.673 1.168 -23.843 1.00 89.88 97 HIS A C 1
ATOM 765 O O . HIS A 1 97 ? 28.732 1.456 -24.395 1.00 89.88 97 HIS A O 1
ATOM 771 N N . TRP A 1 98 ? 26.536 0.998 -24.522 1.00 88.69 98 TRP A N 1
ATOM 772 C CA . TRP A 1 98 ? 26.496 0.885 -25.983 1.00 88.69 98 TRP A CA 1
ATOM 773 C C . TRP A 1 98 ? 26.341 2.217 -26.723 1.00 88.69 98 TRP A C 1
ATOM 775 O O . TRP A 1 98 ? 26.594 2.275 -27.919 1.00 88.69 98 TRP A O 1
ATOM 785 N N . LYS A 1 99 ? 25.995 3.322 -26.046 1.00 85.12 99 LYS A N 1
ATOM 786 C CA . LYS A 1 99 ? 25.759 4.629 -26.695 1.00 85.12 99 LYS A CA 1
ATOM 787 C C . LYS A 1 99 ? 26.922 5.138 -27.558 1.00 85.12 99 LYS A C 1
ATOM 789 O O . LYS A 1 99 ? 26.691 5.900 -28.495 1.00 85.12 99 LYS A O 1
ATOM 794 N N . ASN A 1 100 ? 28.154 4.765 -27.221 1.00 81.69 100 ASN A N 1
ATOM 795 C CA . ASN A 1 100 ? 29.356 5.217 -27.926 1.00 81.69 100 ASN A CA 1
ATOM 796 C C . ASN A 1 100 ? 29.920 4.167 -28.895 1.00 81.69 100 ASN A C 1
ATOM 798 O O . ASN A 1 100 ? 30.889 4.457 -29.597 1.00 81.69 100 ASN A O 1
ATOM 802 N N . GLU A 1 101 ? 29.341 2.967 -28.934 1.00 77.50 101 GLU A N 1
ATOM 803 C CA . GLU A 1 101 ? 29.767 1.898 -29.827 1.00 77.50 101 GLU A CA 1
ATOM 804 C C . GLU A 1 101 ? 28.776 1.787 -30.992 1.00 77.50 101 GLU A C 1
ATOM 806 O O . GLU A 1 101 ? 27.573 1.641 -30.797 1.00 77.50 101 GLU A O 1
ATOM 811 N N . ASN A 1 102 ? 29.275 1.867 -32.229 1.00 62.19 102 ASN A N 1
ATOM 812 C CA . ASN A 1 102 ? 28.462 1.675 -33.435 1.00 62.19 1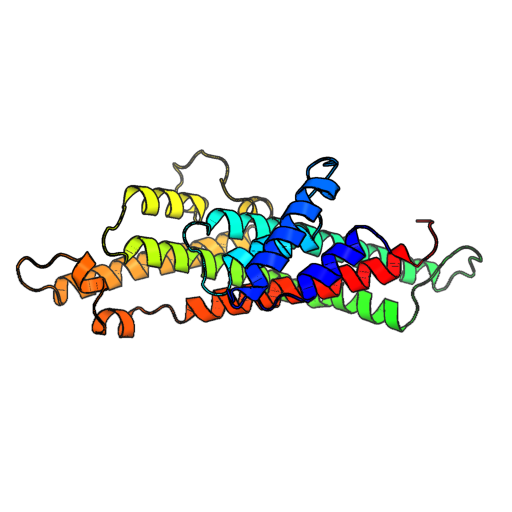02 ASN A CA 1
ATOM 813 C C . ASN A 1 102 ? 28.172 0.179 -33.633 1.00 62.19 102 ASN A C 1
ATOM 815 O O . ASN A 1 102 ? 28.718 -0.457 -34.535 1.00 62.19 102 ASN A O 1
ATOM 819 N N . VAL A 1 103 ? 27.339 -0.394 -32.766 1.00 70.12 103 VAL A N 1
ATOM 820 C CA . VAL A 1 103 ? 26.850 -1.765 -32.921 1.00 70.12 103 VAL A CA 1
ATOM 821 C C . VAL A 1 103 ? 25.497 -1.718 -33.614 1.00 70.12 103 VAL A C 1
ATOM 823 O O . VAL A 1 103 ? 24.506 -1.296 -33.019 1.00 70.12 103 VAL A O 1
ATOM 826 N N . GLU A 1 104 ? 25.473 -2.163 -34.875 1.00 63.66 104 GLU A N 1
ATOM 827 C CA . GLU A 1 104 ? 24.289 -2.173 -35.755 1.00 63.66 104 GLU A CA 1
ATOM 828 C C . GLU A 1 104 ? 23.087 -2.936 -35.167 1.00 63.66 104 GLU A C 1
ATOM 830 O O . GLU A 1 104 ? 21.954 -2.693 -35.574 1.00 63.66 104 GLU A O 1
ATOM 835 N N . GLU A 1 105 ? 23.311 -3.817 -34.189 1.00 68.94 105 GLU A N 1
ATOM 836 C CA . GLU A 1 105 ? 22.275 -4.645 -33.557 1.00 68.94 105 GLU A CA 1
ATOM 837 C C . GLU A 1 105 ? 21.761 -4.096 -32.211 1.00 68.94 105 GLU A C 1
ATOM 839 O O . GLU A 1 105 ? 20.821 -4.650 -31.641 1.00 68.94 105 GLU A O 1
ATOM 844 N N . SER A 1 106 ? 22.336 -3.009 -31.678 1.00 72.19 106 SER A N 1
ATOM 845 C CA . SER A 1 106 ? 21.912 -2.469 -30.378 1.00 72.19 106 SER A CA 1
ATOM 846 C C . SER A 1 106 ? 20.691 -1.542 -30.500 1.00 72.19 106 SER A C 1
ATOM 848 O O . SER A 1 106 ? 20.735 -0.495 -31.146 1.00 72.19 106 SER A O 1
ATOM 850 N N . VAL A 1 107 ? 19.580 -1.908 -29.849 1.00 81.06 107 VAL A N 1
ATOM 851 C CA . VAL A 1 107 ? 18.405 -1.029 -29.711 1.00 81.06 107 VAL A CA 1
ATOM 852 C C . VAL A 1 107 ? 18.578 -0.172 -28.460 1.00 81.06 107 VAL A C 1
ATOM 854 O O . VAL A 1 107 ? 18.468 -0.654 -27.333 1.00 81.06 107 VAL A O 1
ATOM 857 N N . LEU A 1 108 ? 18.874 1.111 -28.657 1.00 88.56 108 LEU A N 1
ATOM 858 C CA . LEU A 1 108 ? 19.016 2.082 -27.573 1.00 88.56 108 LEU A CA 1
ATOM 859 C C . LEU A 1 108 ? 17.688 2.779 -27.270 1.00 88.56 108 LEU A C 1
ATOM 861 O O . LEU A 1 108 ? 16.906 3.072 -28.171 1.00 88.56 108 LEU A O 1
ATOM 865 N N . LEU A 1 109 ? 17.486 3.117 -25.993 1.00 91.12 109 LEU A N 1
ATOM 866 C CA . LEU A 1 109 ? 16.389 3.984 -25.554 1.00 91.12 109 LEU A CA 1
ATOM 867 C C . LEU A 1 109 ? 16.410 5.331 -26.296 1.00 91.12 109 LEU A C 1
ATOM 869 O O . LEU A 1 109 ? 17.459 5.971 -26.423 1.00 91.12 109 LEU A O 1
ATOM 873 N N . THR A 1 110 ? 15.238 5.801 -26.715 1.00 92.62 110 THR A N 1
ATOM 874 C CA . THR A 1 110 ? 15.037 7.186 -27.159 1.00 92.62 110 THR A CA 1
ATOM 875 C C . THR A 1 110 ? 15.281 8.170 -26.009 1.00 92.62 110 THR A C 1
ATOM 877 O O . THR A 1 110 ? 15.314 7.795 -24.838 1.00 92.62 110 THR A O 1
ATOM 880 N N . ALA A 1 111 ? 15.426 9.464 -26.313 1.00 92.81 111 ALA A N 1
ATOM 881 C CA . ALA A 1 111 ? 15.622 10.483 -25.278 1.00 92.81 111 ALA A CA 1
ATOM 882 C C . ALA A 1 111 ? 14.458 10.541 -24.267 1.00 92.81 111 ALA A C 1
ATOM 884 O O . ALA A 1 111 ? 14.690 10.733 -23.073 1.00 92.81 111 ALA A O 1
ATOM 885 N N . GLU A 1 112 ? 13.218 10.350 -24.733 1.00 94.75 112 GLU A N 1
ATOM 886 C CA . GLU A 1 112 ? 12.031 10.316 -23.872 1.00 94.75 112 GLU A CA 1
ATOM 887 C C . GLU A 1 112 ? 12.024 9.073 -22.973 1.00 94.75 112 GLU A C 1
ATOM 889 O O . GLU A 1 112 ? 11.793 9.179 -21.766 1.00 94.75 112 GLU A O 1
ATOM 894 N N . GLU A 1 113 ? 12.325 7.904 -23.541 1.00 95.19 113 GLU A N 1
ATOM 895 C CA . GLU A 1 113 ? 12.403 6.647 -22.795 1.00 95.19 113 GLU A CA 1
ATOM 896 C C . GLU A 1 113 ? 13.531 6.682 -21.768 1.00 95.19 113 GLU A C 1
ATOM 898 O O . GLU A 1 113 ? 13.308 6.333 -20.614 1.00 95.19 113 GLU A O 1
ATOM 903 N N . TYR A 1 114 ? 14.713 7.176 -22.145 1.00 95.00 114 TYR A N 1
ATOM 904 C CA . TYR A 1 114 ? 15.843 7.345 -21.236 1.00 95.00 114 TYR A CA 1
ATOM 905 C C . TYR A 1 114 ? 15.482 8.250 -20.053 1.00 95.00 114 TYR A C 1
ATOM 907 O O . TYR A 1 114 ? 15.768 7.913 -18.907 1.00 95.00 114 TYR A O 1
ATOM 915 N N . HIS A 1 115 ? 14.813 9.380 -20.310 1.00 97.12 115 HIS A N 1
ATOM 916 C CA . HIS A 1 115 ? 14.376 10.283 -19.247 1.00 97.12 115 HIS A CA 1
ATOM 917 C C . HIS A 1 115 ? 13.379 9.605 -18.298 1.00 97.12 115 HIS A C 1
ATOM 919 O O . HIS A 1 115 ? 13.518 9.703 -17.081 1.00 97.12 115 HIS A O 1
ATOM 925 N N . PHE A 1 116 ? 12.379 8.907 -18.839 1.00 97.12 116 PHE A N 1
ATOM 926 C CA . PHE A 1 116 ? 11.375 8.221 -18.028 1.00 97.12 116 PHE A CA 1
ATOM 927 C C . PHE A 1 116 ? 11.952 7.042 -17.225 1.00 97.12 116 PHE A C 1
ATOM 929 O O . PHE A 1 116 ? 11.681 6.907 -16.033 1.00 97.12 116 PHE A O 1
ATOM 936 N N . VAL A 1 117 ? 12.772 6.195 -17.850 1.00 96.62 117 VAL A N 1
ATOM 937 C CA . VAL A 1 117 ? 13.449 5.093 -17.151 1.00 96.62 117 VAL A CA 1
ATOM 938 C C . VAL A 1 117 ? 14.380 5.661 -16.071 1.00 96.62 117 VAL A C 1
ATOM 940 O O . VAL A 1 117 ? 14.404 5.157 -14.949 1.00 96.62 117 VAL A O 1
ATOM 943 N N . GLY A 1 118 ? 15.054 6.778 -16.361 1.00 97.69 118 GLY A N 1
ATOM 944 C CA . GLY A 1 118 ? 15.824 7.552 -15.389 1.00 97.69 118 GLY A CA 1
ATOM 945 C C . GLY A 1 118 ? 14.999 8.004 -14.183 1.00 97.69 118 GLY A C 1
ATOM 946 O O . GLY A 1 118 ? 15.436 7.818 -13.047 1.00 97.69 118 GLY A O 1
ATOM 947 N N . SER A 1 119 ? 13.792 8.546 -14.396 1.00 97.94 119 SER A N 1
ATOM 948 C CA . SER A 1 119 ? 12.939 8.990 -13.286 1.00 97.94 119 SER A CA 1
ATOM 949 C C . SER A 1 119 ? 12.512 7.843 -12.369 1.00 97.94 119 SER A C 1
ATOM 951 O O . SER A 1 119 ? 12.483 8.038 -11.159 1.00 97.94 119 SER A O 1
ATOM 953 N N . ILE A 1 120 ? 12.274 6.633 -12.898 1.00 97.50 120 ILE A N 1
ATOM 954 C CA . ILE A 1 120 ? 11.948 5.452 -12.072 1.00 97.50 120 ILE A CA 1
ATOM 955 C C . ILE A 1 120 ? 13.066 5.160 -11.056 1.00 97.50 120 ILE A C 1
ATOM 957 O O . ILE A 1 120 ? 12.791 4.896 -9.884 1.00 97.50 120 ILE A O 1
ATOM 961 N N . VAL A 1 121 ? 14.329 5.209 -11.493 1.00 97.69 121 VAL A N 1
ATOM 962 C CA . VAL A 1 121 ? 15.485 4.930 -10.625 1.00 97.69 121 VAL A CA 1
ATOM 963 C C . VAL A 1 121 ? 15.712 6.069 -9.631 1.00 97.69 121 VAL A C 1
ATOM 965 O O . VAL A 1 121 ? 15.904 5.815 -8.441 1.00 97.69 121 VAL A O 1
ATOM 968 N N . VAL A 1 122 ? 15.632 7.322 -10.090 1.00 97.69 122 VAL A N 1
ATOM 969 C CA . VAL A 1 122 ? 15.821 8.516 -9.246 1.00 97.69 122 VAL A CA 1
ATOM 970 C C . VAL A 1 122 ? 14.767 8.599 -8.140 1.00 97.69 122 VAL A C 1
ATOM 972 O O . VAL A 1 122 ? 15.092 8.898 -6.991 1.00 97.69 122 VAL A O 1
ATOM 975 N N . GLU A 1 123 ? 13.509 8.301 -8.454 1.00 96.62 123 GLU A N 1
ATOM 976 C CA . GLU A 1 123 ? 12.391 8.412 -7.511 1.00 96.62 123 GLU A CA 1
ATOM 977 C C . GLU A 1 123 ? 12.239 7.185 -6.597 1.00 96.62 123 GLU A C 1
ATOM 979 O O . GLU A 1 123 ? 11.410 7.193 -5.684 1.00 96.62 123 GLU A O 1
ATOM 984 N N . ASN A 1 124 ? 13.055 6.138 -6.779 1.00 96.62 124 ASN A N 1
ATOM 985 C CA . ASN A 1 124 ? 12.941 4.877 -6.043 1.00 96.62 124 ASN A CA 1
ATOM 986 C C . ASN A 1 124 ? 12.928 5.065 -4.515 1.00 96.62 124 ASN A C 1
ATOM 988 O O . ASN A 1 124 ? 12.110 4.445 -3.836 1.00 96.62 124 ASN A O 1
ATOM 992 N N . SER A 1 125 ? 13.796 5.929 -3.974 1.00 96.38 125 SER A N 1
ATOM 993 C CA . SER A 1 125 ? 13.839 6.186 -2.526 1.00 96.38 125 SER A CA 1
ATOM 994 C C . SER A 1 125 ? 12.541 6.821 -2.027 1.00 96.38 125 SER A C 1
ATOM 996 O O . SER A 1 125 ? 11.957 6.338 -1.064 1.00 96.38 125 SER A O 1
ATOM 998 N N . ALA A 1 126 ? 12.050 7.855 -2.718 1.00 97.00 126 ALA A N 1
ATOM 999 C CA . ALA A 1 126 ? 10.818 8.546 -2.341 1.00 97.00 126 ALA A CA 1
ATOM 1000 C C . ALA A 1 126 ? 9.597 7.614 -2.425 1.00 97.00 126 ALA A C 1
ATOM 1002 O O . ALA A 1 126 ? 8.745 7.612 -1.537 1.00 97.00 126 ALA A O 1
ATOM 1003 N N . MET A 1 127 ? 9.540 6.765 -3.455 1.00 97.56 127 MET A N 1
ATOM 1004 C CA . MET A 1 127 ? 8.496 5.749 -3.592 1.00 97.56 127 MET A CA 1
ATOM 1005 C C . MET A 1 127 ? 8.567 4.686 -2.490 1.00 97.56 127 MET A C 1
ATOM 1007 O O . MET A 1 127 ? 7.526 4.269 -1.978 1.00 97.56 127 MET A O 1
ATOM 1011 N N . ARG A 1 128 ? 9.774 4.270 -2.079 1.00 96.50 128 ARG A N 1
ATOM 1012 C CA . ARG A 1 128 ? 9.957 3.345 -0.950 1.00 96.50 128 ARG A CA 1
ATOM 1013 C C . ARG A 1 128 ? 9.517 3.980 0.369 1.00 96.50 128 ARG A C 1
ATOM 1015 O O . ARG A 1 128 ? 8.863 3.317 1.170 1.00 96.50 128 ARG A O 1
ATOM 1022 N N . ASP A 1 129 ? 9.816 5.257 0.586 1.00 95.38 129 ASP A N 1
ATOM 1023 C CA . ASP A 1 129 ? 9.361 5.991 1.770 1.00 95.38 129 ASP A CA 1
ATOM 1024 C C . ASP A 1 129 ? 7.836 6.154 1.799 1.00 95.38 129 ASP A C 1
ATOM 1026 O O . ASP A 1 129 ? 7.217 5.970 2.851 1.00 95.38 129 ASP A O 1
ATOM 1030 N N . SER A 1 130 ? 7.213 6.405 0.643 1.00 95.56 130 SER A N 1
ATOM 1031 C CA . SER A 1 130 ? 5.753 6.429 0.505 1.00 95.56 130 SER A CA 1
ATOM 1032 C C . SER A 1 130 ? 5.130 5.076 0.864 1.00 95.56 130 SER A C 1
ATOM 1034 O O . SER A 1 130 ? 4.234 5.030 1.707 1.00 95.56 130 SER A O 1
ATOM 1036 N N . TYR A 1 131 ? 5.654 3.974 0.315 1.00 96.62 131 TYR A N 1
ATOM 1037 C CA . TYR A 1 131 ? 5.208 2.616 0.642 1.00 96.62 131 TYR A CA 1
ATOM 1038 C C . TYR A 1 131 ? 5.268 2.335 2.150 1.00 96.62 131 TYR A C 1
ATOM 1040 O O . TYR A 1 131 ? 4.269 1.933 2.747 1.00 96.62 131 TYR A O 1
ATOM 1048 N N . LYS A 1 132 ? 6.411 2.608 2.793 1.00 94.56 132 LYS A N 1
ATOM 1049 C CA . LYS A 1 132 ? 6.575 2.411 4.244 1.00 94.56 132 LYS A CA 1
ATOM 1050 C C . LYS A 1 132 ? 5.583 3.232 5.054 1.00 94.56 132 LYS A C 1
ATOM 1052 O O . LYS A 1 132 ? 4.975 2.711 5.982 1.00 94.56 132 LYS A O 1
ATOM 1057 N N . SER A 1 133 ? 5.408 4.499 4.686 1.00 92.75 133 SER A N 1
ATOM 1058 C CA . SER A 1 133 ? 4.487 5.407 5.374 1.00 92.75 133 SER A CA 1
ATOM 1059 C C . SER A 1 133 ? 3.049 4.892 5.301 1.00 92.75 133 SER A C 1
ATOM 1061 O O . SER A 1 133 ? 2.336 4.919 6.302 1.00 92.75 133 SER A O 1
ATOM 1063 N N . VAL A 1 134 ? 2.643 4.361 4.142 1.00 94.44 134 VAL A N 1
ATOM 1064 C CA . VAL A 1 134 ? 1.331 3.729 3.950 1.00 94.44 134 VAL A CA 1
ATOM 1065 C C . VAL A 1 134 ? 1.184 2.482 4.823 1.00 94.44 134 VAL A C 1
ATOM 1067 O O . VAL A 1 134 ? 0.198 2.377 5.550 1.00 94.44 134 VAL A O 1
ATOM 1070 N N . ILE A 1 135 ? 2.153 1.560 4.797 1.00 94.62 135 ILE A N 1
ATOM 1071 C CA . ILE A 1 135 ? 2.114 0.332 5.609 1.00 94.62 135 ILE A CA 1
ATOM 1072 C C . ILE A 1 135 ? 2.015 0.667 7.102 1.00 94.62 135 ILE A C 1
ATOM 1074 O O . ILE A 1 135 ? 1.127 0.155 7.783 1.00 94.62 135 ILE A O 1
ATOM 1078 N N . SER A 1 136 ? 2.863 1.566 7.610 1.00 92.19 136 SER A N 1
ATOM 1079 C CA . SER A 1 136 ? 2.835 1.973 9.019 1.00 92.19 136 SER A CA 1
ATOM 1080 C C . SER A 1 136 ? 1.502 2.614 9.409 1.00 92.19 136 SER A C 1
ATOM 1082 O O . SER A 1 136 ? 0.931 2.250 10.439 1.00 92.19 136 SER A O 1
ATOM 1084 N N . ALA A 1 137 ? 0.966 3.511 8.575 1.00 91.75 137 ALA A N 1
ATOM 1085 C CA . ALA A 1 137 ? -0.305 4.175 8.849 1.00 91.75 137 ALA A CA 1
ATOM 1086 C C . ALA A 1 137 ? -1.486 3.188 8.868 1.00 91.75 137 ALA A C 1
ATOM 1088 O O . ALA A 1 137 ? -2.350 3.280 9.742 1.00 91.75 137 ALA A O 1
ATOM 1089 N N . LEU A 1 138 ? -1.506 2.217 7.946 1.00 93.62 138 LEU A N 1
ATOM 1090 C CA . LEU A 1 138 ? -2.523 1.163 7.900 1.00 93.62 138 LEU A CA 1
ATOM 1091 C C . LEU A 1 138 ? -2.455 0.245 9.132 1.00 93.62 138 LEU A C 1
ATOM 1093 O O . LEU A 1 138 ? -3.489 -0.027 9.746 1.00 93.62 138 LEU A O 1
ATOM 1097 N N . CYS A 1 139 ? -1.250 -0.168 9.540 1.00 93.12 139 CYS A N 1
ATOM 1098 C CA . CYS A 1 139 ? -1.031 -0.958 10.754 1.00 93.12 139 CYS A CA 1
ATOM 1099 C C . CYS A 1 139 ? -1.512 -0.221 12.014 1.00 93.12 139 CYS A C 1
ATOM 1101 O O . CYS A 1 139 ? -2.266 -0.784 12.808 1.00 93.12 139 CYS A O 1
ATOM 1103 N N . GLN A 1 140 ? -1.117 1.046 12.196 1.00 90.81 140 GLN A N 1
ATOM 1104 C CA . GLN A 1 140 ? -1.559 1.860 13.337 1.00 90.81 140 GLN A CA 1
ATOM 1105 C C . GLN A 1 140 ? -3.079 2.002 13.368 1.00 90.81 140 GLN A C 1
ATOM 1107 O O . GLN A 1 140 ? -3.701 1.813 14.411 1.00 90.81 140 GLN A O 1
ATOM 1112 N N . MET A 1 141 ? -3.688 2.288 12.220 1.00 89.56 141 MET A N 1
ATOM 1113 C CA . MET A 1 141 ? -5.129 2.471 12.108 1.00 89.56 141 MET A CA 1
ATOM 1114 C C . MET A 1 141 ? -5.917 1.206 12.477 1.00 89.56 141 MET A C 1
ATOM 1116 O O . MET A 1 141 ? -6.892 1.310 13.220 1.00 89.56 141 MET A O 1
ATOM 1120 N N . ASP A 1 142 ? -5.512 0.023 12.005 1.00 91.94 142 ASP A N 1
ATOM 1121 C CA . ASP A 1 142 ? -6.175 -1.238 12.377 1.00 91.94 142 ASP A CA 1
ATOM 1122 C C . ASP A 1 142 ? -6.058 -1.514 13.876 1.00 91.94 142 ASP A C 1
ATOM 1124 O O . ASP A 1 142 ? -7.040 -1.841 14.544 1.00 91.94 142 ASP A O 1
ATOM 1128 N N . ILE A 1 143 ? -4.878 -1.277 14.446 1.00 92.00 143 ILE A N 1
ATOM 1129 C CA . ILE A 1 143 ? -4.664 -1.409 15.884 1.00 92.00 143 ILE A CA 1
ATOM 1130 C C . ILE A 1 143 ? -5.549 -0.441 16.683 1.00 92.00 143 ILE A C 1
ATOM 1132 O O . ILE A 1 143 ? -6.185 -0.848 17.661 1.00 92.00 143 ILE A O 1
ATOM 1136 N N . TYR A 1 144 ? -5.635 0.821 16.266 1.00 89.50 144 TYR A N 1
ATOM 1137 C CA . TYR A 1 144 ? -6.492 1.815 16.910 1.00 89.50 144 TYR A CA 1
ATOM 1138 C C . TYR A 1 144 ? -7.966 1.434 16.808 1.00 89.50 144 TYR A C 1
ATOM 1140 O O . TYR A 1 144 ? -8.693 1.525 17.799 1.00 89.50 144 TYR A O 1
ATOM 1148 N N . HIS A 1 145 ? -8.405 0.937 15.652 1.00 89.06 145 HIS A N 1
ATOM 1149 C CA . HIS A 1 145 ? -9.758 0.428 15.477 1.00 89.06 145 HIS A CA 1
ATOM 1150 C C . HIS A 1 145 ? -10.043 -0.748 16.423 1.00 89.06 145 HIS A C 1
ATOM 1152 O O . HIS A 1 145 ? -11.054 -0.758 17.125 1.00 89.06 145 HIS A O 1
ATOM 1158 N N . LEU A 1 146 ? -9.129 -1.718 16.512 1.00 91.50 146 LEU A N 1
ATOM 1159 C CA . LEU A 1 146 ? -9.283 -2.885 17.384 1.00 91.50 146 LEU A CA 1
ATOM 1160 C C . LEU A 1 146 ? -9.326 -2.525 18.871 1.00 91.50 146 LEU A C 1
ATOM 1162 O O . LEU A 1 146 ? -10.046 -3.178 19.631 1.00 91.50 146 LEU A O 1
ATOM 1166 N N . TRP A 1 147 ? -8.573 -1.501 19.277 1.00 91.25 147 TRP A N 1
ATOM 1167 C CA . TRP A 1 147 ? -8.557 -0.991 20.646 1.00 91.25 147 TRP A CA 1
ATOM 1168 C C . TRP A 1 147 ? -9.833 -0.231 21.012 1.00 91.25 147 TRP A C 1
ATOM 1170 O O . TRP A 1 147 ? -10.354 -0.393 22.113 1.00 91.25 147 TRP A O 1
ATOM 1180 N N . THR A 1 148 ? -10.341 0.583 20.087 1.00 88.25 148 THR A N 1
ATOM 1181 C CA . THR A 1 148 ? -11.404 1.558 20.370 1.00 88.25 148 THR A CA 1
ATOM 1182 C C . THR A 1 148 ? -12.797 1.082 19.987 1.00 88.25 148 THR A C 1
ATOM 1184 O O . THR A 1 148 ? -13.759 1.780 20.276 1.00 88.25 148 THR A O 1
ATOM 1187 N N . ARG A 1 149 ? -12.956 -0.083 19.352 1.00 89.31 149 ARG A N 1
ATOM 1188 C CA . ARG A 1 149 ? -14.277 -0.609 18.973 1.00 89.31 149 ARG A CA 1
ATOM 1189 C C . ARG A 1 149 ? -15.174 -0.917 20.192 1.00 89.31 149 ARG A C 1
ATOM 1191 O O . ARG A 1 149 ? -14.649 -1.246 21.255 1.00 89.31 149 ARG A O 1
ATOM 1198 N N . PRO A 1 150 ? -16.515 -0.924 20.033 1.00 87.00 150 PRO A N 1
ATOM 1199 C CA . PRO A 1 150 ? -17.458 -1.172 21.133 1.00 87.00 150 PRO A CA 1
ATOM 1200 C C . PRO A 1 150 ? -17.229 -2.490 21.889 1.00 87.00 150 PRO A C 1
ATOM 1202 O O . PRO A 1 150 ? -17.370 -2.545 23.108 1.00 87.00 150 PRO A O 1
ATOM 1205 N N . GLU A 1 151 ? -16.825 -3.541 21.170 1.00 87.06 151 GLU A N 1
ATOM 1206 C CA . GLU A 1 151 ? -16.542 -4.871 21.723 1.00 87.06 151 GLU A CA 1
ATOM 1207 C C . GLU A 1 151 ? -15.067 -5.248 21.501 1.00 87.06 151 GLU A C 1
ATOM 1209 O O . GLU A 1 151 ? -14.741 -6.015 20.581 1.00 87.06 151 GLU A O 1
ATOM 1214 N N . PRO A 1 152 ? -14.119 -4.692 22.275 1.00 82.88 152 PRO A N 1
ATOM 1215 C CA . PRO A 1 152 ? -12.696 -4.914 22.049 1.00 82.88 152 PRO A CA 1
ATOM 1216 C C . PRO A 1 152 ? -12.340 -6.391 22.248 1.00 82.88 152 PRO A C 1
ATOM 1218 O O . PRO A 1 152 ? -12.692 -7.019 23.244 1.00 82.88 152 PRO A O 1
ATOM 1221 N N . SER A 1 153 ? -11.614 -6.967 21.287 1.00 88.94 153 SER A N 1
ATOM 1222 C CA . SER A 1 153 ? -11.039 -8.305 21.442 1.00 88.94 153 SER A CA 1
ATOM 1223 C C . SER A 1 153 ? -9.552 -8.164 21.702 1.00 88.94 153 SER A C 1
ATOM 1225 O O . SER A 1 153 ? -8.760 -8.019 20.771 1.00 88.94 153 SER A O 1
ATOM 1227 N N . ILE A 1 154 ? -9.172 -8.256 22.976 1.00 88.50 154 ILE A N 1
ATOM 1228 C CA . ILE A 1 154 ? -7.766 -8.217 23.396 1.00 88.50 154 ILE A CA 1
ATOM 1229 C C . ILE A 1 154 ? -6.958 -9.331 22.722 1.00 88.50 154 ILE A C 1
ATOM 1231 O O . ILE A 1 154 ? -5.806 -9.120 22.361 1.00 88.50 154 ILE A O 1
ATOM 1235 N N . ALA A 1 155 ? -7.572 -10.492 22.473 1.00 89.06 155 ALA A N 1
ATOM 1236 C CA . ALA A 1 155 ? -6.932 -11.579 21.739 1.00 89.06 155 ALA A CA 1
ATOM 1237 C C . ALA A 1 155 ? -6.595 -11.180 20.291 1.00 89.06 155 ALA A C 1
ATOM 1239 O O . ALA A 1 155 ? -5.451 -11.349 19.873 1.00 89.06 155 ALA A O 1
ATOM 1240 N N . LYS A 1 156 ? -7.551 -10.612 19.536 1.00 89.75 156 LYS A N 1
ATOM 1241 C CA . LYS A 1 156 ? -7.293 -10.135 18.163 1.00 89.75 156 LYS A CA 1
ATOM 1242 C C . LYS A 1 156 ? -6.266 -9.005 18.142 1.00 89.75 156 LYS A C 1
ATOM 1244 O O . LYS A 1 156 ? -5.361 -9.031 17.316 1.00 89.75 156 LYS A O 1
ATOM 1249 N N . LEU A 1 157 ? -6.371 -8.064 19.080 1.00 91.81 157 LEU A N 1
ATOM 1250 C CA . LEU A 1 157 ? -5.412 -6.973 19.234 1.00 91.81 157 LEU A CA 1
ATOM 1251 C C . LEU A 1 157 ? -3.994 -7.498 19.488 1.00 91.81 157 LEU A C 1
ATOM 1253 O O . LEU A 1 157 ? -3.057 -7.087 18.815 1.00 91.81 157 LEU A O 1
ATOM 1257 N N . ALA A 1 158 ? -3.833 -8.440 20.420 1.00 89.25 158 ALA A N 1
ATOM 1258 C CA . ALA A 1 158 ? -2.538 -9.036 20.730 1.00 89.25 158 ALA A CA 1
ATOM 1259 C C . ALA A 1 158 ? -1.955 -9.800 19.533 1.00 89.25 158 ALA A C 1
ATOM 1261 O O . ALA A 1 158 ? -0.751 -9.732 19.291 1.00 89.25 158 ALA A O 1
ATOM 1262 N N . VAL A 1 159 ? -2.791 -10.508 18.766 1.00 89.19 159 VAL A N 1
ATOM 1263 C CA . VAL A 1 159 ? -2.364 -11.149 17.514 1.00 89.19 159 VAL A CA 1
ATOM 1264 C C . VAL A 1 159 ? -1.849 -10.098 16.531 1.00 89.19 159 VAL A C 1
ATOM 1266 O O . VAL A 1 159 ? -0.711 -10.219 16.086 1.00 89.19 159 VAL A O 1
ATOM 1269 N N . ARG A 1 160 ? -2.610 -9.027 16.278 1.00 90.94 160 ARG A N 1
ATOM 1270 C CA . ARG A 1 160 ? -2.220 -7.976 15.326 1.00 90.94 160 ARG A CA 1
ATOM 1271 C C . ARG A 1 160 ? -0.982 -7.198 15.750 1.00 90.94 160 ARG A C 1
ATOM 1273 O O . ARG A 1 160 ? -0.110 -6.959 14.924 1.00 90.94 160 ARG A O 1
ATOM 1280 N N . MET A 1 161 ? -0.834 -6.904 17.041 1.00 90.88 161 MET A N 1
ATOM 1281 C CA . MET A 1 161 ? 0.395 -6.310 17.578 1.00 90.88 161 MET A CA 1
ATOM 1282 C C . MET A 1 161 ? 1.623 -7.176 17.270 1.00 90.88 161 MET A C 1
ATOM 1284 O O . MET A 1 161 ? 2.663 -6.645 16.896 1.00 90.88 161 MET A O 1
ATOM 1288 N N . ASN A 1 162 ? 1.508 -8.503 17.384 1.00 88.38 162 ASN A N 1
ATOM 1289 C CA . ASN A 1 162 ? 2.613 -9.409 17.062 1.00 88.38 162 ASN A CA 1
ATOM 1290 C C . ASN A 1 162 ? 2.863 -9.536 15.551 1.00 88.38 162 ASN A C 1
ATOM 1292 O O . ASN A 1 162 ? 4.009 -9.691 15.140 1.00 88.38 162 ASN A O 1
ATOM 1296 N N . GLU A 1 163 ? 1.813 -9.490 14.729 1.00 89.56 163 GLU A N 1
ATOM 1297 C CA . GLU A 1 163 ? 1.929 -9.548 13.266 1.00 89.56 163 GLU A CA 1
ATOM 1298 C C . GLU A 1 163 ? 2.567 -8.2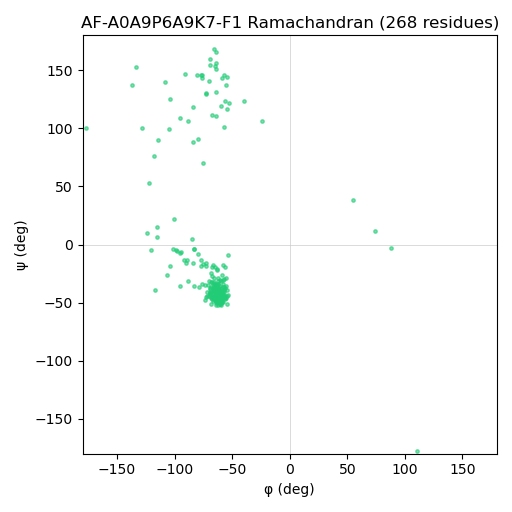73 12.691 1.00 89.56 163 GLU A C 1
ATOM 1300 O O . GLU A 1 163 ? 3.414 -8.353 11.801 1.00 89.56 163 GLU A O 1
ATOM 1305 N N . TYR A 1 164 ? 2.205 -7.100 13.216 1.00 91.69 164 TYR A N 1
ATOM 1306 C CA . TYR A 1 164 ? 2.712 -5.808 12.744 1.00 91.69 164 TYR A CA 1
ATOM 1307 C C . TYR A 1 164 ? 4.061 -5.436 13.352 1.00 91.69 164 TYR A C 1
ATOM 1309 O O . TYR A 1 164 ? 4.915 -4.898 12.648 1.00 91.69 164 TYR A O 1
ATOM 1317 N N . TYR A 1 165 ? 4.292 -5.786 14.620 1.00 89.00 165 TYR A N 1
ATOM 1318 C CA . TYR A 1 165 ? 5.498 -5.417 15.364 1.00 89.00 165 TYR A CA 1
ATOM 1319 C C . TYR A 1 165 ? 6.275 -6.639 15.901 1.00 89.00 165 TYR A C 1
ATOM 1321 O O . TYR A 1 165 ? 6.592 -6.695 17.095 1.00 89.00 165 TYR A O 1
ATOM 1329 N N . PRO A 1 166 ? 6.635 -7.629 15.052 1.00 81.69 166 PRO A N 1
ATOM 1330 C CA . PRO A 1 166 ? 7.308 -8.842 15.504 1.00 81.69 166 PRO A CA 1
ATOM 1331 C C . PRO A 1 166 ? 8.633 -8.602 16.255 1.00 81.69 166 PRO A C 1
ATOM 1333 O O . PRO A 1 166 ? 8.846 -9.284 17.261 1.00 81.69 166 PRO A O 1
ATOM 1336 N N . PRO A 1 167 ? 9.510 -7.638 15.878 1.00 65.38 167 PRO A N 1
ATOM 1337 C CA . PRO A 1 167 ? 10.766 -7.401 16.601 1.00 65.38 167 PRO A CA 1
ATOM 1338 C C . PRO A 1 167 ? 10.575 -7.052 18.082 1.00 65.38 167 PRO A C 1
ATOM 1340 O O . PRO A 1 167 ? 11.445 -7.325 18.910 1.00 65.38 167 PRO A O 1
ATOM 1343 N N . SER A 1 168 ? 9.421 -6.484 18.442 1.00 62.06 168 SER A N 1
ATOM 1344 C CA . SER A 1 168 ? 9.116 -6.068 19.811 1.00 62.06 168 SER A CA 1
ATOM 1345 C C . SER A 1 168 ? 8.732 -7.236 20.730 1.00 62.06 168 SER A C 1
ATOM 1347 O O . SER A 1 168 ? 8.757 -7.080 21.951 1.00 62.06 168 SER A O 1
ATOM 1349 N N . ASN A 1 169 ? 8.447 -8.427 20.184 1.00 67.12 169 ASN A N 1
ATOM 1350 C CA . ASN A 1 169 ? 8.169 -9.632 20.961 1.00 67.12 169 ASN A CA 1
ATOM 1351 C C . ASN A 1 169 ? 9.253 -10.699 20.738 1.00 67.12 169 ASN A C 1
ATOM 1353 O O . ASN A 1 169 ? 9.123 -11.582 19.894 1.00 67.12 169 ASN A O 1
ATOM 1357 N N . LYS A 1 170 ? 10.303 -10.672 21.571 1.00 65.62 170 LYS A N 1
ATOM 1358 C CA . LYS A 1 170 ? 11.427 -11.635 21.530 1.00 65.62 170 LYS A CA 1
ATOM 1359 C C . LYS A 1 170 ? 11.008 -13.106 21.686 1.00 65.62 170 LYS A C 1
ATOM 1361 O O . LYS A 1 170 ? 11.791 -13.994 21.362 1.00 65.62 170 LYS A O 1
ATOM 1366 N N . ASN A 1 171 ? 9.796 -13.364 22.183 1.00 64.50 171 ASN A N 1
ATOM 1367 C CA . ASN A 1 171 ? 9.243 -14.707 22.359 1.00 64.50 171 ASN A CA 1
ATOM 1368 C C . ASN A 1 171 ? 8.365 -15.148 21.174 1.00 64.50 171 ASN A C 1
ATOM 1370 O O . ASN A 1 171 ? 7.938 -16.303 21.128 1.00 64.50 171 ASN A O 1
ATOM 1374 N N . TYR A 1 172 ? 8.082 -14.261 20.216 1.00 63.34 172 TYR A N 1
ATOM 1375 C CA . TYR A 1 172 ? 7.316 -14.590 19.020 1.00 63.34 172 TYR A CA 1
ATOM 1376 C C . TYR A 1 172 ? 8.221 -15.298 18.005 1.00 63.34 172 TYR A C 1
ATOM 1378 O O . TYR A 1 172 ? 8.894 -14.680 17.190 1.00 63.34 172 TYR A O 1
ATOM 1386 N N . GLN A 1 173 ? 8.259 -16.629 18.079 1.00 58.56 173 GLN A N 1
ATOM 1387 C CA . GLN A 1 173 ? 9.097 -17.481 17.220 1.00 58.56 173 GLN A CA 1
ATOM 1388 C C . GLN A 1 173 ? 8.449 -17.826 15.868 1.00 58.56 173 GLN A C 1
ATOM 1390 O O . GLN A 1 173 ? 8.987 -18.633 15.108 1.00 58.56 173 GLN A O 1
ATOM 1395 N N . ARG A 1 174 ? 7.274 -17.264 15.558 1.00 62.59 174 ARG A N 1
ATOM 1396 C CA . ARG A 1 174 ? 6.627 -17.484 14.261 1.00 62.59 174 ARG A CA 1
ATOM 1397 C C . ARG A 1 174 ? 7.328 -16.654 13.192 1.00 62.59 174 ARG A C 1
ATOM 1399 O O . ARG A 1 174 ? 7.728 -15.522 13.449 1.00 62.59 174 ARG A O 1
ATOM 1406 N N . GLN A 1 175 ? 7.440 -17.212 11.986 1.00 59.78 175 GLN A N 1
ATOM 1407 C CA . GLN A 1 175 ? 7.796 -16.404 10.822 1.00 59.78 175 GLN A CA 1
ATOM 1408 C C . GLN A 1 175 ? 6.818 -15.226 10.711 1.00 59.78 175 GLN A C 1
ATOM 1410 O O . GLN A 1 175 ? 5.643 -15.406 11.058 1.00 59.78 175 GLN A O 1
ATOM 1415 N N . PRO A 1 176 ? 7.279 -14.039 10.274 1.00 62.78 176 PRO A N 1
ATOM 1416 C CA . PRO A 1 176 ? 6.393 -12.900 10.093 1.00 62.78 176 PRO A CA 1
ATOM 1417 C C . PRO A 1 176 ? 5.217 -13.324 9.216 1.00 62.78 176 PRO A C 1
ATOM 1419 O O . PRO A 1 176 ? 5.425 -13.833 8.117 1.00 62.78 176 PRO A O 1
ATOM 1422 N N . ALA A 1 177 ? 3.996 -13.180 9.733 1.00 72.44 177 ALA A N 1
ATOM 1423 C CA . ALA A 1 177 ? 2.803 -13.645 9.031 1.00 72.44 177 ALA A CA 1
ATOM 1424 C C . ALA A 1 177 ? 2.520 -12.820 7.766 1.00 72.44 177 ALA A C 1
ATOM 1426 O O . ALA A 1 177 ? 1.879 -13.325 6.853 1.00 72.44 177 ALA A O 1
ATOM 1427 N N . LEU A 1 178 ? 3.011 -11.576 7.726 1.00 86.44 178 LEU A N 1
ATOM 1428 C CA . LEU A 1 178 ? 2.727 -10.601 6.677 1.00 86.44 178 LEU A CA 1
ATOM 1429 C C . LEU A 1 178 ? 3.939 -10.376 5.782 1.00 86.44 178 LEU A C 1
ATOM 1431 O O . LEU A 1 178 ? 5.078 -10.272 6.254 1.00 86.44 178 LEU A O 1
ATOM 1435 N N . LEU A 1 179 ? 3.668 -10.255 4.485 1.00 89.94 179 LEU A N 1
ATOM 1436 C CA . LEU A 1 179 ? 4.686 -10.247 3.439 1.00 89.94 179 LEU A CA 1
ATOM 1437 C C . LEU A 1 179 ? 5.605 -9.024 3.502 1.00 89.94 179 LEU A C 1
ATOM 1439 O O . LEU A 1 179 ? 6.782 -9.141 3.154 1.00 89.94 179 LEU A O 1
ATOM 1443 N N . PHE A 1 180 ? 5.124 -7.880 4.001 1.00 91.38 180 PHE A N 1
ATOM 1444 C CA . PHE A 1 180 ? 5.931 -6.657 4.046 1.00 91.38 180 PHE A CA 1
ATOM 1445 C C . PHE A 1 180 ? 7.170 -6.787 4.934 1.00 91.38 180 PHE A C 1
ATOM 1447 O O . PHE A 1 180 ? 8.119 -6.048 4.730 1.00 91.38 180 PHE A O 1
ATOM 1454 N N . HIS A 1 181 ? 7.219 -7.729 5.885 1.00 90.44 181 HIS A N 1
ATOM 1455 C CA . HIS A 1 181 ? 8.400 -7.941 6.737 1.00 90.44 181 HIS A CA 1
ATOM 1456 C C . HIS A 1 181 ? 9.562 -8.643 6.028 1.00 90.44 181 HIS A C 1
ATOM 1458 O O . HIS A 1 181 ? 10.688 -8.644 6.542 1.00 90.44 181 HIS A O 1
ATOM 1464 N N . ALA A 1 182 ? 9.301 -9.284 4.887 1.00 86.50 182 ALA A N 1
ATOM 1465 C CA . ALA A 1 182 ? 10.291 -10.099 4.192 1.00 86.50 182 ALA A CA 1
ATOM 1466 C C . ALA A 1 182 ? 11.432 -9.256 3.610 1.00 86.50 182 ALA A C 1
ATOM 1468 O O . ALA A 1 182 ? 12.571 -9.721 3.565 1.00 86.50 182 ALA A O 1
ATOM 1469 N N . ASP A 1 183 ? 11.145 -8.022 3.192 1.00 84.44 183 ASP A N 1
ATOM 1470 C CA . ASP A 1 183 ? 12.074 -7.208 2.411 1.00 84.44 183 ASP A CA 1
ATOM 1471 C C . ASP A 1 183 ? 12.572 -5.935 3.106 1.00 84.44 183 ASP A C 1
ATOM 1473 O O . ASP A 1 183 ? 13.301 -5.152 2.497 1.00 84.44 183 ASP A O 1
ATOM 1477 N N . LEU A 1 184 ? 12.223 -5.749 4.382 1.00 88.81 184 LEU A N 1
ATOM 1478 C CA . LEU A 1 184 ? 12.656 -4.592 5.160 1.00 88.81 184 LEU A CA 1
ATOM 1479 C C . LEU A 1 184 ? 14.134 -4.673 5.526 1.00 88.81 184 LEU A C 1
ATOM 1481 O O . LEU A 1 184 ? 14.591 -5.653 6.137 1.00 88.81 184 LEU A O 1
ATOM 1485 N N . SER A 1 185 ? 14.848 -3.585 5.250 1.00 90.50 185 SER A N 1
ATOM 1486 C CA . SER A 1 185 ? 16.194 -3.341 5.763 1.00 90.50 185 SER A CA 1
ATOM 1487 C C . SER A 1 185 ? 16.198 -3.154 7.287 1.00 90.50 185 SER A C 1
ATOM 1489 O O . SER A 1 185 ? 15.159 -2.975 7.923 1.00 90.50 185 SER A O 1
ATOM 1491 N N . ALA A 1 186 ? 17.386 -3.174 7.896 1.00 88.38 186 ALA A N 1
ATOM 1492 C CA . ALA A 1 186 ? 17.527 -2.968 9.338 1.00 88.38 186 ALA A CA 1
ATOM 1493 C C . ALA A 1 186 ? 16.988 -1.599 9.795 1.00 88.38 186 ALA A C 1
ATOM 1495 O O . ALA A 1 186 ? 16.319 -1.524 10.822 1.00 88.38 186 ALA A O 1
ATOM 1496 N N . THR A 1 187 ? 17.226 -0.541 9.016 1.00 90.44 187 THR A N 1
ATOM 1497 C CA . THR A 1 187 ? 16.707 0.804 9.307 1.00 90.44 187 THR A CA 1
ATOM 1498 C C . THR A 1 187 ? 15.185 0.838 9.219 1.00 90.44 187 THR A C 1
ATOM 1500 O O . THR A 1 187 ? 14.532 1.336 10.124 1.00 90.44 187 THR A O 1
ATOM 1503 N N . GLU A 1 188 ? 14.604 0.221 8.189 1.00 90.88 188 GLU A N 1
ATOM 1504 C CA . GLU A 1 188 ? 13.144 0.179 8.023 1.00 90.88 188 GLU A CA 1
ATOM 1505 C C . GLU A 1 188 ? 12.462 -0.622 9.144 1.00 90.88 188 GLU A C 1
ATOM 1507 O O . GLU A 1 188 ? 11.375 -0.273 9.595 1.00 90.88 188 GLU A O 1
ATOM 1512 N N . ARG A 1 189 ? 13.113 -1.674 9.654 1.00 88.75 189 ARG A N 1
ATOM 1513 C CA . ARG A 1 189 ? 12.638 -2.392 10.847 1.00 88.75 189 ARG A CA 1
ATOM 1514 C C . ARG A 1 189 ? 12.694 -1.517 12.100 1.00 88.75 189 ARG A C 1
ATOM 1516 O O . ARG A 1 189 ? 11.786 -1.598 12.921 1.00 88.75 189 ARG A O 1
ATOM 1523 N N . ALA A 1 190 ? 13.724 -0.683 12.245 1.00 89.12 190 ALA A N 1
ATOM 1524 C CA . ALA A 1 190 ? 13.818 0.259 13.358 1.00 89.12 190 ALA A CA 1
ATOM 1525 C C . ALA A 1 190 ? 12.709 1.326 13.300 1.00 89.12 190 ALA A C 1
ATOM 1527 O O . ALA A 1 190 ? 12.159 1.678 14.343 1.00 89.12 190 ALA A O 1
ATOM 1528 N N . ASP A 1 191 ? 12.321 1.776 12.103 1.00 89.12 191 ASP A N 1
ATOM 1529 C CA . ASP A 1 191 ? 11.180 2.685 11.919 1.00 89.12 191 ASP A CA 1
ATOM 1530 C C . ASP A 1 191 ? 9.870 2.034 12.404 1.00 89.12 191 ASP A C 1
ATOM 1532 O O . ASP A 1 191 ? 9.095 2.651 13.132 1.00 89.12 191 ASP A O 1
ATOM 1536 N N . ILE A 1 192 ? 9.656 0.746 12.111 1.00 88.31 192 ILE A N 1
ATOM 1537 C CA . ILE A 1 192 ? 8.500 -0.010 12.629 1.00 88.31 192 ILE A CA 1
ATOM 1538 C C . ILE A 1 192 ? 8.508 -0.088 14.161 1.00 88.31 192 ILE A C 1
ATOM 1540 O O . ILE A 1 192 ? 7.455 -0.005 14.796 1.00 88.31 192 ILE A O 1
ATOM 1544 N N . GLU A 1 193 ? 9.678 -0.219 14.790 1.00 88.75 193 GLU A N 1
ATOM 1545 C CA . GLU A 1 193 ? 9.778 -0.182 16.252 1.00 88.75 193 GLU A CA 1
ATOM 1546 C C . GLU A 1 193 ? 9.409 1.193 16.829 1.00 88.75 193 GLU A C 1
ATOM 1548 O O . GLU A 1 193 ? 8.868 1.260 17.936 1.00 88.75 193 GLU A O 1
ATOM 1553 N N . VAL A 1 194 ? 9.678 2.289 16.106 1.00 90.31 194 VAL A N 1
ATOM 1554 C CA . VAL A 1 194 ? 9.198 3.634 16.473 1.00 90.31 194 VAL A CA 1
ATOM 1555 C C . VAL A 1 194 ? 7.671 3.655 16.446 1.00 90.31 194 VAL A C 1
ATOM 1557 O O . VAL A 1 194 ? 7.057 3.961 17.467 1.00 90.31 194 VAL A O 1
ATOM 1560 N N . THR A 1 195 ? 7.065 3.219 15.340 1.00 89.56 195 THR A N 1
ATOM 1561 C CA . THR A 1 195 ? 5.606 3.117 15.175 1.00 89.56 195 THR A CA 1
ATOM 1562 C C . THR A 1 195 ? 4.956 2.239 16.257 1.00 89.56 195 THR A C 1
ATOM 1564 O O . THR A 1 195 ? 3.879 2.558 16.774 1.00 89.56 195 THR A O 1
ATOM 1567 N N . CYS A 1 196 ? 5.621 1.156 16.676 1.00 91.38 196 CYS A N 1
ATOM 1568 C CA . CYS A 1 196 ? 5.171 0.326 17.794 1.00 91.38 196 CYS A CA 1
ATOM 1569 C C . CYS A 1 196 ? 5.156 1.103 19.119 1.00 91.38 196 CYS A C 1
ATOM 1571 O O . CYS A 1 196 ? 4.205 0.975 19.891 1.00 91.38 196 CYS A O 1
ATOM 1573 N N . ARG A 1 197 ? 6.192 1.903 19.409 1.00 90.94 197 ARG A N 1
ATOM 1574 C CA . ARG A 1 197 ? 6.242 2.717 20.637 1.00 90.94 197 ARG A CA 1
ATOM 1575 C C . ARG A 1 197 ? 5.144 3.772 20.655 1.00 90.94 197 ARG A C 1
ATOM 1577 O O . ARG A 1 197 ? 4.465 3.887 21.668 1.00 90.94 197 ARG A O 1
ATOM 1584 N N . GLU A 1 198 ? 4.921 4.456 19.536 1.00 90.25 198 GLU A N 1
ATOM 1585 C CA . GLU A 1 198 ? 3.817 5.415 19.376 1.00 90.25 198 GLU A CA 1
ATOM 1586 C C . GLU A 1 198 ? 2.455 4.747 19.617 1.00 90.25 198 GLU A C 1
ATOM 1588 O O . GLU A 1 198 ? 1.583 5.291 20.291 1.00 90.25 198 GLU A O 1
ATOM 1593 N N . THR A 1 199 ? 2.284 3.516 19.128 1.00 89.75 199 THR A N 1
ATOM 1594 C CA . THR A 1 199 ? 1.068 2.720 19.352 1.00 89.75 199 THR A CA 1
ATOM 1595 C C . THR A 1 199 ? 0.866 2.380 20.834 1.00 89.75 199 THR A C 1
ATOM 1597 O O . THR A 1 199 ? -0.244 2.479 21.355 1.00 89.75 199 THR A O 1
ATOM 1600 N N . VAL A 1 200 ? 1.935 1.999 21.539 1.00 90.50 200 VAL A N 1
ATOM 1601 C CA . VAL A 1 200 ? 1.881 1.706 22.981 1.00 90.50 200 VAL A CA 1
ATOM 1602 C C . VAL A 1 200 ? 1.589 2.966 23.793 1.00 90.50 200 VAL A C 1
ATOM 1604 O O . VAL A 1 200 ? 0.774 2.923 24.715 1.00 90.50 200 VAL A O 1
ATOM 1607 N N . GLU A 1 201 ? 2.224 4.085 23.451 1.00 90.62 201 GLU A N 1
ATOM 1608 C CA . GLU A 1 201 ? 1.970 5.376 24.086 1.00 90.62 201 GLU A CA 1
ATOM 1609 C C . GLU A 1 201 ? 0.505 5.794 23.913 1.00 90.62 201 GLU A C 1
ATOM 1611 O O . GLU A 1 201 ? -0.151 6.168 24.887 1.00 90.62 201 GLU A O 1
ATOM 1616 N N . PHE A 1 202 ? -0.054 5.616 22.713 1.00 89.00 202 PHE A N 1
ATOM 1617 C CA . PHE A 1 202 ? -1.475 5.834 22.463 1.00 89.00 202 PHE A CA 1
ATOM 1618 C C . PHE A 1 202 ? -2.373 4.999 23.391 1.00 89.00 202 PHE A C 1
ATOM 1620 O O . PHE A 1 202 ? -3.332 5.528 23.960 1.00 89.00 202 PHE A O 1
ATOM 1627 N N . PHE A 1 203 ? -2.080 3.711 23.606 1.00 89.94 203 PHE A N 1
ATOM 1628 C CA . PHE A 1 203 ? -2.862 2.893 24.544 1.00 89.94 203 PHE A CA 1
ATOM 1629 C C . PHE A 1 203 ? -2.813 3.439 25.970 1.00 89.94 203 PHE A C 1
ATOM 1631 O O . PHE A 1 203 ? -3.836 3.490 26.649 1.00 89.94 203 PHE A O 1
ATOM 1638 N N . GLN A 1 204 ? -1.637 3.869 26.426 1.00 91.06 204 GLN A N 1
ATOM 1639 C CA . GLN A 1 204 ? -1.467 4.418 27.770 1.00 91.06 204 GLN A CA 1
ATOM 1640 C C . GLN A 1 204 ? -2.241 5.729 27.940 1.00 91.06 204 GLN A C 1
ATOM 1642 O O . GLN A 1 204 ? -2.967 5.895 28.923 1.00 91.06 204 GLN A O 1
ATOM 1647 N N . GLN A 1 205 ? -2.123 6.639 26.972 1.00 90.00 205 GLN A N 1
ATOM 1648 C CA . GLN A 1 205 ? -2.809 7.929 26.992 1.00 90.00 205 GLN A CA 1
ATOM 1649 C C . GLN A 1 205 ? -4.331 7.759 26.900 1.00 90.00 205 GLN A C 1
ATOM 1651 O O . GLN A 1 205 ? -5.058 8.333 27.712 1.00 90.00 205 GLN A O 1
ATOM 1656 N N . SER A 1 206 ? -4.817 6.926 25.974 1.00 90.12 206 SER A N 1
ATOM 1657 C CA . SER A 1 206 ? -6.254 6.665 25.809 1.00 90.12 206 SER A CA 1
ATOM 1658 C C . SER A 1 206 ? -6.868 5.999 27.041 1.00 90.12 206 SER A C 1
ATOM 1660 O O . SER A 1 206 ? -7.951 6.394 27.472 1.00 90.12 206 SER A O 1
ATOM 1662 N N . LEU A 1 207 ? -6.166 5.047 27.663 1.00 91.06 207 LEU A N 1
ATOM 1663 C CA . LEU A 1 207 ? -6.618 4.409 28.898 1.00 91.06 207 LEU A CA 1
ATOM 1664 C C . LEU A 1 207 ? -6.660 5.396 30.071 1.00 91.06 207 LEU A C 1
ATOM 1666 O O . LEU A 1 207 ? -7.657 5.451 30.787 1.00 91.06 207 LEU A O 1
ATOM 1670 N N . SER A 1 208 ? -5.602 6.190 30.257 1.00 91.75 208 SER A N 1
ATOM 1671 C CA . SER A 1 208 ? -5.537 7.219 31.305 1.00 91.75 208 SER A CA 1
ATOM 1672 C C . SER A 1 208 ? -6.661 8.248 31.156 1.00 91.75 208 SER A C 1
ATOM 1674 O O . SER A 1 208 ? -7.341 8.600 32.127 1.00 91.75 208 SER A O 1
ATOM 1676 N N . TRP A 1 209 ? -6.912 8.675 29.916 1.00 91.38 209 TRP A N 1
ATOM 1677 C CA . TRP A 1 209 ? -8.020 9.559 29.591 1.00 91.38 209 TRP A CA 1
ATOM 1678 C C . TRP A 1 209 ? -9.363 8.921 29.956 1.00 91.38 209 TRP A C 1
ATOM 1680 O O . TRP A 1 209 ? -10.139 9.541 30.683 1.00 91.38 209 TRP A O 1
ATOM 1690 N N . ALA A 1 210 ? -9.617 7.683 29.521 1.00 91.44 210 ALA A N 1
ATOM 1691 C CA . ALA A 1 210 ? -10.892 7.013 29.765 1.00 91.44 210 ALA A CA 1
ATOM 1692 C C . ALA A 1 210 ? -11.145 6.793 31.261 1.00 91.44 210 ALA A C 1
ATOM 1694 O O . ALA A 1 210 ? -12.237 7.076 31.735 1.00 91.44 210 ALA A O 1
ATOM 1695 N N . LEU A 1 211 ? -10.128 6.402 32.034 1.00 91.69 211 LEU A N 1
ATOM 1696 C CA . LEU A 1 211 ? -10.247 6.252 33.490 1.00 91.69 211 LEU A CA 1
ATOM 1697 C C . LEU A 1 211 ? -10.575 7.568 34.211 1.00 91.69 211 LEU A C 1
ATOM 1699 O O . LEU A 1 211 ? -11.217 7.546 35.256 1.00 91.69 211 LEU A O 1
ATOM 1703 N N . SER A 1 212 ? -10.152 8.706 33.658 1.00 91.38 212 SER A N 1
ATOM 1704 C CA . SER A 1 212 ? -10.422 10.035 34.226 1.00 91.38 212 SER A CA 1
ATOM 1705 C C . SER A 1 212 ? -11.787 10.607 33.822 1.00 91.38 212 SER A C 1
ATOM 1707 O O . SER A 1 212 ? -12.235 11.580 34.424 1.00 91.38 212 SER A O 1
ATOM 1709 N N . HIS A 1 213 ? -12.427 10.040 32.794 1.00 90.12 213 HIS A N 1
ATOM 1710 C CA . HIS A 1 213 ? -13.671 10.552 32.203 1.00 90.12 213 HIS A CA 1
ATOM 1711 C C . HIS A 1 213 ? -14.836 9.555 32.254 1.00 90.12 213 HIS A C 1
ATOM 1713 O O . HIS A 1 213 ? -15.938 9.919 31.852 1.00 90.12 213 HIS A O 1
ATOM 1719 N N . ALA A 1 214 ? -14.602 8.328 32.723 1.00 91.75 214 ALA A N 1
ATOM 1720 C CA . ALA A 1 214 ? -15.634 7.315 32.880 1.00 91.75 214 ALA A CA 1
ATOM 1721 C C . ALA A 1 214 ? -16.556 7.650 34.056 1.00 91.75 214 ALA A C 1
ATOM 1723 O O . ALA A 1 214 ? -16.098 7.884 35.180 1.00 91.75 214 ALA A O 1
ATOM 1724 N N . ASP A 1 215 ? -17.862 7.612 33.807 1.00 91.19 215 ASP A N 1
ATOM 1725 C CA . ASP A 1 215 ? -18.856 7.672 34.872 1.00 91.19 215 ASP A CA 1
ATOM 1726 C C . ASP A 1 215 ? -18.826 6.381 35.720 1.00 91.19 215 ASP A C 1
ATOM 1728 O O . ASP A 1 215 ? -18.437 5.311 35.231 1.00 91.19 215 ASP A O 1
ATOM 1732 N N . PRO A 1 216 ? -19.250 6.419 36.999 1.00 90.62 216 PRO A N 1
ATOM 1733 C CA . PRO A 1 216 ? -19.304 5.224 37.836 1.00 90.62 216 PRO A CA 1
ATOM 1734 C C . PRO A 1 216 ? -20.128 4.096 37.194 1.00 90.62 216 PRO A C 1
ATOM 1736 O O . PRO A 1 216 ? -21.335 4.222 37.003 1.00 90.62 216 PRO A O 1
ATOM 1739 N N . GLY A 1 217 ? -19.472 2.971 36.893 1.00 87.19 217 GLY A N 1
ATOM 1740 C CA . GLY A 1 217 ? -20.093 1.798 36.265 1.00 87.19 217 GLY A CA 1
ATOM 1741 C C . GLY A 1 217 ? -20.119 1.813 34.732 1.00 87.19 217 GLY A C 1
ATOM 1742 O O . GLY A 1 217 ? -20.532 0.817 34.142 1.00 87.19 217 GLY A O 1
ATOM 1743 N N . GLN A 1 218 ? -19.653 2.889 34.092 1.00 90.31 218 GLN A N 1
ATOM 1744 C CA . GLN A 1 218 ? -19.508 2.969 32.640 1.00 90.31 218 GLN A CA 1
ATOM 1745 C C . GLN A 1 218 ? -18.367 2.069 32.152 1.00 90.31 218 GLN A C 1
ATOM 1747 O O . GLN A 1 218 ? -17.304 1.989 32.777 1.00 90.31 218 GLN A O 1
ATOM 1752 N N . GLN A 1 219 ? -18.559 1.400 31.014 1.00 89.19 219 GLN A N 1
ATOM 1753 C CA . GLN A 1 219 ? -17.478 0.630 30.401 1.00 89.19 219 GLN A CA 1
ATOM 1754 C C . GLN A 1 219 ? -16.493 1.554 29.674 1.00 89.19 219 GLN A C 1
ATOM 1756 O O . GLN A 1 219 ? -16.872 2.547 29.053 1.00 89.19 219 GLN A O 1
ATOM 1761 N N . LEU A 1 220 ? -15.205 1.200 29.677 1.00 88.38 220 LEU A N 1
ATOM 1762 C CA . LEU A 1 220 ? -14.185 1.986 28.969 1.00 88.38 220 LEU A CA 1
ATOM 1763 C C . LEU A 1 220 ? -14.431 2.034 27.452 1.00 88.38 220 LEU A C 1
ATOM 1765 O O . LEU A 1 220 ? -14.180 3.060 26.825 1.00 88.38 220 LEU A O 1
ATOM 1769 N N . SER A 1 221 ? -14.970 0.962 26.862 1.00 88.12 221 SER A N 1
ATOM 1770 C CA . SER A 1 221 ? -15.311 0.925 25.433 1.00 88.12 221 SER A CA 1
ATOM 1771 C C . SER A 1 221 ? -16.379 1.954 25.055 1.00 88.12 221 SER A C 1
ATOM 1773 O O . SER A 1 221 ? -16.309 2.532 23.971 1.00 88.12 221 SER A O 1
ATOM 1775 N N . GLU A 1 222 ? -17.322 2.239 25.958 1.00 89.44 222 GLU A N 1
ATOM 1776 C CA . GLU A 1 222 ? -18.337 3.284 25.786 1.00 89.44 222 GLU A CA 1
ATOM 1777 C C . GLU A 1 222 ? -17.704 4.680 25.830 1.00 89.44 222 GLU A C 1
ATOM 1779 O O . GLU A 1 222 ? -18.081 5.553 25.050 1.00 89.44 222 GLU A O 1
ATOM 1784 N N . CYS A 1 223 ? -16.684 4.879 26.674 1.00 90.06 223 CYS A N 1
ATOM 1785 C CA . CYS A 1 223 ? -15.934 6.137 26.730 1.00 90.06 223 CYS A CA 1
ATOM 1786 C C . CYS A 1 223 ? -15.250 6.436 25.387 1.00 90.06 223 CYS A C 1
ATOM 1788 O O . CYS A 1 223 ? -15.267 7.579 24.917 1.00 90.06 223 CYS A O 1
ATOM 1790 N N . PHE A 1 224 ? -14.703 5.403 24.737 1.00 89.75 224 PHE A N 1
ATOM 1791 C CA . PHE A 1 224 ? -14.066 5.516 23.422 1.00 89.75 224 PHE A CA 1
ATOM 1792 C C . PHE A 1 224 ? -15.044 5.840 22.283 1.00 89.75 224 PHE A C 1
ATOM 1794 O O . PHE A 1 224 ? -14.613 6.360 21.258 1.00 89.75 224 PHE A O 1
ATOM 1801 N N . GLN A 1 225 ? -16.352 5.607 22.455 1.00 89.25 225 GLN A N 1
ATOM 1802 C CA . GLN A 1 225 ? -17.358 5.985 21.449 1.00 89.25 225 GLN A CA 1
ATOM 1803 C C . GLN A 1 225 ? -17.790 7.454 21.548 1.00 89.25 225 GLN A C 1
ATOM 1805 O O . GLN A 1 225 ? -18.603 7.913 20.748 1.00 89.25 225 GLN A O 1
ATOM 1810 N N . SER A 1 226 ? -17.299 8.200 22.541 1.00 87.19 226 SER A N 1
ATOM 1811 C CA . SER A 1 226 ? -17.716 9.586 22.748 1.00 87.19 226 SER A CA 1
ATOM 1812 C C . SER A 1 226 ? -17.070 10.549 21.747 1.00 87.19 226 SER A C 1
ATOM 1814 O O . SER A 1 226 ? -15.890 10.430 21.411 1.00 87.19 226 SER A O 1
ATOM 1816 N N . ASP A 1 227 ? -17.803 11.596 21.355 1.00 84.19 227 ASP A N 1
ATOM 1817 C CA . ASP A 1 227 ? -17.267 12.674 20.507 1.00 84.19 227 ASP A CA 1
ATOM 1818 C C . ASP A 1 227 ? -16.045 13.361 21.139 1.00 84.19 227 ASP A C 1
ATOM 1820 O O . ASP A 1 227 ? -15.139 13.823 20.445 1.00 84.19 227 ASP A O 1
ATOM 1824 N N . LYS A 1 228 ? -15.989 13.402 22.478 1.00 84.75 228 LYS A N 1
ATOM 1825 C CA . LYS A 1 228 ? -14.842 13.934 23.224 1.00 84.75 228 LYS A CA 1
ATOM 1826 C C . LYS A 1 228 ? -13.586 13.107 22.966 1.00 84.75 228 LYS A C 1
ATOM 1828 O O . LYS A 1 228 ? -12.544 13.690 22.684 1.00 84.75 228 LYS A O 1
ATOM 1833 N N . PHE A 1 229 ? -13.692 11.779 23.021 1.00 84.94 229 PHE A N 1
ATOM 1834 C CA . PHE A 1 229 ? -12.579 10.894 22.690 1.00 84.94 229 PHE A CA 1
ATOM 1835 C C . PHE A 1 229 ? -12.192 11.025 21.216 1.00 84.94 229 PHE A C 1
ATOM 1837 O O . PHE A 1 229 ? -11.013 11.171 20.898 1.00 84.94 229 PHE A O 1
ATOM 1844 N N . ALA A 1 230 ? -13.183 11.067 20.320 1.00 78.56 230 ALA A N 1
ATOM 1845 C CA . ALA A 1 230 ? -12.948 11.234 18.890 1.00 78.56 230 ALA A CA 1
ATOM 1846 C C . ALA A 1 230 ? -12.160 12.517 18.568 1.00 78.56 230 ALA A C 1
ATOM 1848 O O . ALA A 1 230 ? -11.303 12.494 17.698 1.00 78.56 230 ALA A O 1
ATOM 1849 N N . ASN A 1 231 ? -12.375 13.623 19.281 1.00 71.06 231 ASN A N 1
ATOM 1850 C CA . ASN A 1 231 ? -11.636 14.869 19.040 1.00 71.06 231 ASN A CA 1
ATOM 1851 C C . ASN A 1 231 ? -10.200 14.876 19.594 1.00 71.06 231 ASN A C 1
ATOM 1853 O O . ASN A 1 231 ? -9.401 15.710 19.183 1.00 71.06 231 ASN A O 1
ATOM 1857 N N . ILE A 1 232 ? -9.877 13.983 20.530 1.00 69.44 232 ILE A N 1
ATOM 1858 C CA . ILE A 1 232 ? -8.547 13.891 21.159 1.00 69.44 232 ILE A CA 1
ATOM 1859 C C . ILE A 1 232 ? -7.688 12.841 20.455 1.00 69.44 232 ILE A C 1
ATOM 1861 O O . ILE A 1 232 ? -6.478 13.000 20.329 1.00 69.44 232 ILE A O 1
ATOM 1865 N N . CYS A 1 233 ? -8.326 11.764 20.007 1.00 62.28 233 CYS A N 1
ATOM 1866 C CA . CYS A 1 233 ? -7.660 10.550 19.566 1.00 62.28 233 CYS A CA 1
ATOM 1867 C C . CYS A 1 233 ? -8.030 10.140 18.143 1.00 62.28 233 CYS A C 1
ATOM 1869 O O . CYS A 1 233 ? -7.671 9.030 17.753 1.00 62.28 233 CYS A O 1
ATOM 1871 N N . ARG A 1 234 ? -8.741 10.973 17.360 1.00 58.66 234 ARG A N 1
ATOM 1872 C CA . ARG A 1 234 ? -8.950 10.660 15.942 1.00 58.66 234 ARG A CA 1
ATOM 1873 C C . ARG A 1 234 ? -7.584 10.566 15.282 1.00 58.66 234 ARG A C 1
ATOM 1875 O O . ARG A 1 234 ? -6.865 11.563 15.242 1.00 58.66 234 ARG A O 1
ATOM 1882 N N . PRO A 1 235 ? -7.234 9.404 14.723 1.00 56.09 235 PRO A N 1
ATOM 1883 C CA . PRO A 1 235 ? -6.159 9.398 13.775 1.00 56.09 235 PRO A CA 1
ATOM 1884 C C . PRO A 1 235 ? -6.627 10.246 12.588 1.00 56.09 235 PRO A C 1
ATOM 1886 O O . PRO A 1 235 ? -7.457 9.806 11.790 1.00 56.09 235 PRO A O 1
ATOM 1889 N N . ASP A 1 236 ? -6.026 11.423 12.409 1.00 58.06 236 ASP A N 1
ATOM 1890 C CA . ASP A 1 236 ? -5.974 12.107 11.106 1.00 58.06 236 ASP A CA 1
ATOM 1891 C C . ASP A 1 236 ? -5.404 11.169 10.009 1.00 58.06 236 ASP A C 1
ATOM 1893 O O . ASP A 1 236 ? -5.472 11.452 8.811 1.00 58.06 236 ASP A O 1
ATOM 1897 N N . SER A 1 237 ? -4.890 9.999 10.416 1.00 66.25 237 SER A N 1
ATOM 1898 C CA . SER A 1 237 ? -4.292 8.973 9.586 1.00 66.25 237 SER A CA 1
ATOM 1899 C C . SER A 1 237 ? -5.257 8.149 8.730 1.00 66.25 237 SER A C 1
ATOM 1901 O O . SER A 1 237 ? -4.768 7.579 7.768 1.00 66.25 237 SER A O 1
ATOM 1903 N N . VAL A 1 238 ? -6.579 8.071 8.973 1.00 72.12 238 VAL A N 1
ATOM 1904 C CA . VAL A 1 238 ? -7.444 7.200 8.127 1.00 72.12 238 VAL A CA 1
ATOM 1905 C C . VAL A 1 238 ? -7.471 7.703 6.689 1.00 72.12 238 VAL A C 1
ATOM 1907 O O . VAL A 1 238 ? -7.190 6.961 5.750 1.00 72.12 238 VAL A O 1
ATOM 1910 N N . LYS A 1 239 ? -7.773 8.994 6.518 1.00 80.00 239 LYS A N 1
ATOM 1911 C CA . LYS A 1 239 ? -7.786 9.620 5.198 1.00 80.00 239 LYS A CA 1
ATOM 1912 C C . LYS A 1 239 ? -6.390 9.603 4.582 1.00 80.00 239 LYS A C 1
ATOM 1914 O O . LYS A 1 239 ? -6.251 9.239 3.425 1.00 80.00 239 LYS A O 1
ATOM 1919 N N . PHE A 1 240 ? -5.361 9.921 5.365 1.00 83.69 240 PHE A N 1
ATOM 1920 C CA . PHE A 1 240 ? -3.974 9.864 4.908 1.00 83.69 240 PHE A CA 1
ATOM 1921 C C . PHE A 1 240 ? -3.551 8.457 4.453 1.00 83.69 240 PHE A C 1
ATOM 1923 O O . PHE A 1 240 ? -2.908 8.326 3.419 1.00 83.69 240 PHE A O 1
ATOM 1930 N N . ALA A 1 241 ? -3.931 7.405 5.179 1.00 87.81 241 ALA A N 1
ATOM 1931 C CA . ALA A 1 241 ? -3.586 6.025 4.859 1.00 87.81 241 ALA A CA 1
ATOM 1932 C C . ALA A 1 241 ? -4.324 5.545 3.606 1.00 87.81 241 ALA A C 1
ATOM 1934 O O . ALA A 1 241 ? -3.706 4.949 2.729 1.00 87.81 241 ALA A O 1
ATOM 1935 N N . VAL A 1 242 ? -5.624 5.841 3.494 1.00 92.25 242 VAL A N 1
ATOM 1936 C CA . VAL A 1 242 ? -6.435 5.466 2.327 1.00 92.25 242 VAL A CA 1
ATOM 1937 C C . VAL A 1 242 ? -6.004 6.247 1.084 1.00 92.25 242 VAL A C 1
ATOM 1939 O O . VAL A 1 242 ? -5.704 5.634 0.059 1.00 92.25 242 VAL A O 1
ATOM 1942 N N . ASP A 1 243 ? -5.908 7.577 1.173 1.00 93.12 243 ASP A N 1
ATOM 1943 C CA . ASP A 1 243 ? -5.492 8.433 0.056 1.00 93.12 243 ASP A CA 1
ATOM 1944 C C . ASP A 1 243 ? -4.035 8.142 -0.333 1.00 93.12 243 ASP A C 1
ATOM 1946 O O . ASP A 1 243 ? -3.713 8.051 -1.516 1.00 93.12 243 ASP A O 1
ATOM 1950 N N . GLY A 1 244 ? -3.159 7.929 0.654 1.00 94.69 244 GLY A N 1
ATOM 1951 C CA . GLY A 1 244 ? -1.760 7.562 0.449 1.00 94.69 244 GLY A CA 1
ATOM 1952 C C . GLY A 1 244 ? -1.609 6.207 -0.238 1.00 94.69 244 GLY A C 1
ATOM 1953 O O . GLY A 1 244 ? -0.870 6.102 -1.217 1.00 94.69 244 GLY A O 1
ATOM 1954 N N . ALA A 1 245 ? -2.351 5.186 0.204 1.00 96.75 245 ALA A N 1
ATOM 1955 C CA . ALA A 1 245 ? -2.369 3.879 -0.449 1.00 96.75 245 ALA A CA 1
ATOM 1956 C C . ALA A 1 245 ? -2.883 3.987 -1.889 1.00 96.75 245 ALA A C 1
ATOM 1958 O O . ALA A 1 245 ? -2.279 3.436 -2.807 1.00 96.75 245 ALA A O 1
ATOM 1959 N N . ALA A 1 246 ? -3.968 4.731 -2.111 1.00 96.62 246 ALA A N 1
ATOM 1960 C CA . ALA A 1 246 ? -4.538 4.927 -3.439 1.00 96.62 246 ALA A CA 1
ATOM 1961 C C . ALA A 1 246 ? -3.582 5.670 -4.386 1.00 96.62 246 ALA A C 1
ATOM 1963 O O . ALA A 1 246 ? -3.434 5.271 -5.546 1.00 96.62 246 ALA A O 1
ATOM 1964 N N . ALA A 1 247 ? -2.910 6.715 -3.898 1.00 97.12 247 ALA A N 1
ATOM 1965 C CA . ALA A 1 247 ? -1.912 7.464 -4.653 1.00 97.12 247 ALA A CA 1
ATOM 1966 C C . ALA A 1 247 ? -0.704 6.585 -5.003 1.00 97.12 247 ALA A C 1
ATOM 1968 O O . ALA A 1 247 ? -0.301 6.536 -6.165 1.00 97.12 247 ALA A O 1
ATOM 1969 N N . TYR A 1 248 ? -0.187 5.830 -4.030 1.00 98.12 248 TYR A N 1
ATOM 1970 C CA . TYR A 1 248 ? 0.910 4.889 -4.243 1.00 98.12 248 TYR A CA 1
ATOM 1971 C C . TYR A 1 248 ? 0.548 3.822 -5.290 1.00 98.12 248 TYR A C 1
ATOM 1973 O O . TYR A 1 248 ? 1.281 3.644 -6.261 1.00 98.12 248 TYR A O 1
ATOM 1981 N N . LEU A 1 249 ? -0.615 3.170 -5.155 1.00 98.06 249 LEU A N 1
ATOM 1982 C CA . LEU A 1 249 ? -1.103 2.169 -6.115 1.00 98.06 249 LEU A CA 1
ATOM 1983 C C . LEU A 1 249 ? -1.207 2.744 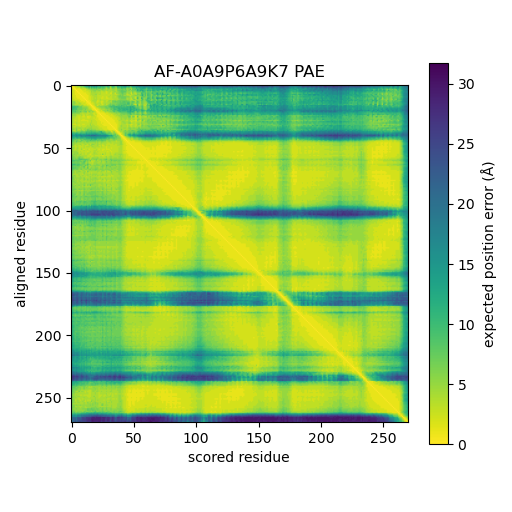-7.532 1.00 98.06 249 LEU A C 1
ATOM 1985 O O . LEU A 1 249 ? -0.776 2.108 -8.489 1.00 98.06 249 LEU A O 1
ATOM 1989 N N . THR A 1 250 ? -1.766 3.949 -7.661 1.00 97.06 250 THR A N 1
ATOM 1990 C CA . THR A 1 250 ? -1.926 4.630 -8.954 1.00 97.06 250 THR A CA 1
ATOM 1991 C C . THR A 1 250 ? -0.573 4.908 -9.588 1.00 97.06 250 THR A C 1
ATOM 1993 O O . THR A 1 250 ? -0.362 4.573 -10.751 1.00 97.06 250 THR A O 1
ATOM 1996 N N . ARG A 1 251 ? 0.376 5.430 -8.807 1.00 97.44 251 ARG A N 1
ATOM 1997 C CA . ARG A 1 251 ? 1.708 5.730 -9.318 1.00 97.44 251 ARG A CA 1
ATOM 1998 C C . ARG A 1 251 ? 2.447 4.474 -9.783 1.00 97.44 251 ARG A C 1
ATOM 2000 O O . ARG A 1 251 ? 3.015 4.472 -10.871 1.00 97.44 251 ARG A O 1
ATOM 2007 N N . VAL A 1 252 ? 2.389 3.389 -9.005 1.00 97.69 252 VAL A N 1
ATOM 2008 C CA . VAL A 1 252 ? 2.990 2.104 -9.404 1.00 97.69 252 VAL A CA 1
ATOM 2009 C C . VAL A 1 252 ? 2.346 1.562 -10.681 1.00 97.69 252 VAL A C 1
ATOM 2011 O O . VAL A 1 252 ? 3.058 1.044 -11.538 1.00 97.69 252 VAL A O 1
ATOM 2014 N N . GLN A 1 253 ? 1.025 1.702 -10.839 1.00 96.38 253 GLN A N 1
ATOM 2015 C CA . GLN A 1 253 ? 0.316 1.293 -12.055 1.00 96.38 253 GLN A CA 1
ATOM 2016 C C . GLN A 1 253 ? 0.827 2.037 -13.292 1.00 96.38 253 GLN A C 1
AT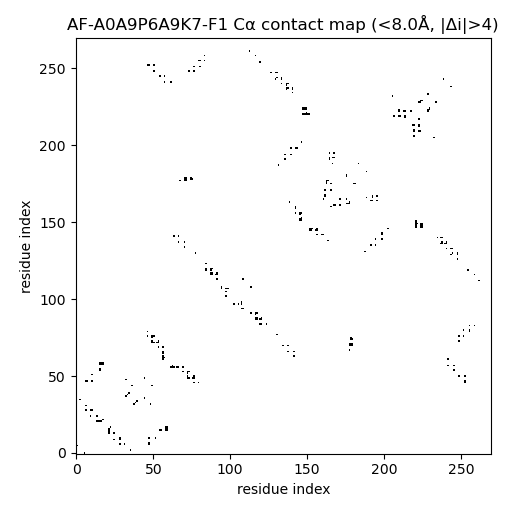OM 2018 O O . GLN A 1 253 ? 1.160 1.414 -14.299 1.00 96.38 253 GLN A O 1
ATOM 2023 N N . GLU A 1 254 ? 0.902 3.366 -13.203 1.00 95.62 254 GLU A N 1
ATOM 2024 C CA . GLU A 1 254 ? 1.330 4.238 -14.297 1.00 95.62 254 GLU A CA 1
ATOM 2025 C C . GLU A 1 254 ? 2.771 3.945 -14.718 1.00 95.62 254 GLU A C 1
ATOM 2027 O O . GLU A 1 254 ? 3.035 3.736 -15.908 1.00 95.62 254 GLU A O 1
ATOM 2032 N N . ASP A 1 255 ? 3.684 3.868 -13.744 1.00 96.44 255 ASP A N 1
ATOM 2033 C CA . ASP A 1 255 ? 5.091 3.563 -13.998 1.00 96.44 255 ASP A CA 1
ATOM 2034 C C . ASP A 1 255 ? 5.236 2.170 -14.622 1.00 96.44 255 ASP A C 1
ATOM 2036 O O . ASP A 1 255 ? 5.939 2.011 -15.620 1.00 96.44 255 ASP A O 1
ATOM 2040 N N . PHE A 1 256 ? 4.521 1.167 -14.100 1.00 95.31 256 PHE A N 1
ATOM 2041 C CA . PHE A 1 256 ? 4.563 -0.198 -14.618 1.00 95.31 256 PHE A CA 1
ATOM 2042 C C . PHE A 1 256 ? 4.029 -0.295 -16.050 1.00 95.31 256 PHE A C 1
ATOM 2044 O O . PHE A 1 256 ? 4.696 -0.865 -16.911 1.00 95.31 256 PHE A O 1
ATOM 2051 N N . HIS A 1 257 ? 2.857 0.274 -16.348 1.00 93.44 257 HIS A N 1
ATOM 2052 C CA . HIS A 1 257 ? 2.282 0.223 -17.698 1.00 93.44 257 HIS A CA 1
ATOM 2053 C C . HIS A 1 257 ? 3.126 0.985 -18.713 1.00 93.44 257 HIS A C 1
ATOM 2055 O O . HIS A 1 257 ? 3.284 0.526 -19.847 1.00 93.44 257 HIS A O 1
ATOM 2061 N N . LYS A 1 258 ? 3.670 2.148 -18.335 1.00 94.25 258 LYS A N 1
ATOM 2062 C CA . LYS A 1 258 ? 4.549 2.911 -19.224 1.00 94.25 258 LYS A CA 1
ATOM 2063 C C . LYS A 1 258 ? 5.866 2.171 -19.452 1.00 94.25 258 LYS A C 1
ATOM 2065 O O . LYS A 1 258 ? 6.299 2.084 -20.598 1.00 94.25 258 LYS A O 1
ATOM 2070 N N . PHE A 1 259 ? 6.442 1.567 -18.412 1.00 94.56 259 PHE A N 1
ATOM 2071 C CA . PHE A 1 259 ? 7.620 0.710 -18.529 1.00 94.56 259 PHE A CA 1
ATOM 2072 C C . PHE A 1 259 ? 7.353 -0.490 -19.446 1.00 94.56 259 PHE A C 1
ATOM 2074 O O . PHE A 1 259 ? 8.061 -0.686 -20.431 1.00 94.56 259 PHE A O 1
ATOM 2081 N N . GLU A 1 260 ? 6.284 -1.253 -19.207 1.00 91.94 260 GLU A N 1
ATOM 2082 C CA . GLU A 1 260 ? 5.925 -2.385 -20.064 1.00 91.94 260 GLU A CA 1
ATOM 2083 C C . GLU A 1 260 ? 5.708 -1.966 -21.517 1.00 91.94 260 GLU A C 1
ATOM 2085 O O . GLU A 1 260 ? 6.087 -2.707 -22.413 1.00 91.94 260 GLU A O 1
ATOM 2090 N N . ARG A 1 261 ? 5.135 -0.788 -21.785 1.00 91.00 261 ARG A N 1
ATOM 2091 C CA . ARG A 1 261 ? 4.935 -0.310 -23.159 1.00 91.00 261 ARG A CA 1
ATOM 2092 C C . ARG A 1 261 ? 6.257 -0.085 -23.892 1.00 91.00 261 ARG A C 1
ATOM 2094 O O . ARG A 1 261 ? 6.340 -0.425 -25.068 1.00 91.00 261 ARG A O 1
ATOM 2101 N N . ILE A 1 262 ? 7.268 0.445 -23.206 1.00 90.75 262 ILE A N 1
ATOM 2102 C CA . ILE A 1 262 ? 8.614 0.655 -23.763 1.00 90.75 262 ILE A CA 1
ATOM 2103 C C . ILE A 1 262 ? 9.245 -0.698 -24.115 1.00 90.75 262 ILE A C 1
ATOM 2105 O O . ILE A 1 262 ? 9.688 -0.910 -25.240 1.00 90.75 262 ILE A O 1
ATOM 2109 N N . PHE A 1 263 ? 9.202 -1.657 -23.187 1.00 86.12 263 PHE A N 1
ATOM 2110 C CA . PHE A 1 263 ? 9.931 -2.922 -23.331 1.00 86.12 263 PHE A CA 1
ATOM 2111 C C . PHE A 1 263 ? 9.138 -4.073 -23.982 1.00 86.12 263 PHE A C 1
ATOM 2113 O O . PHE A 1 263 ? 9.744 -5.062 -24.378 1.00 86.12 263 PHE A O 1
ATOM 2120 N N . LYS A 1 264 ? 7.807 -3.975 -24.131 1.00 80.12 264 LYS A N 1
ATOM 2121 C CA . LYS A 1 264 ? 6.989 -4.919 -24.927 1.00 80.12 264 LYS A CA 1
ATOM 2122 C C . LYS A 1 264 ? 6.884 -4.520 -26.398 1.00 80.12 264 LYS A C 1
ATOM 2124 O O . LYS A 1 264 ? 6.743 -5.404 -27.238 1.00 80.12 264 LYS A O 1
ATOM 2129 N N . ASN A 1 265 ? 6.910 -3.220 -26.709 1.00 61.50 265 ASN A N 1
ATOM 2130 C CA . ASN A 1 265 ? 6.832 -2.735 -28.093 1.00 61.50 265 ASN A CA 1
ATOM 2131 C C . ASN A 1 265 ? 8.210 -2.596 -28.754 1.00 61.50 265 ASN A C 1
ATOM 2133 O O . ASN A 1 265 ? 8.283 -2.533 -29.981 1.00 61.50 265 ASN A O 1
ATOM 2137 N N . GLY A 1 266 ? 9.294 -2.588 -27.974 1.00 50.28 266 GLY A N 1
ATOM 2138 C CA . GLY A 1 266 ? 10.619 -2.903 -28.491 1.00 50.28 266 GLY A CA 1
ATOM 2139 C C . GLY A 1 266 ? 10.650 -4.379 -28.873 1.00 50.28 266 GLY A C 1
ATOM 2140 O O . GLY A 1 266 ? 10.536 -5.236 -28.000 1.00 50.28 266 GLY A O 1
ATOM 2141 N N . SER A 1 267 ? 10.731 -4.677 -30.173 1.00 36.66 267 SER A N 1
ATOM 2142 C CA . SER A 1 267 ? 10.889 -6.035 -30.696 1.00 36.66 267 SER A CA 1
ATOM 2143 C C . SER A 1 267 ? 11.862 -6.834 -29.832 1.00 36.66 267 SER A C 1
ATOM 2145 O O . SER A 1 267 ? 12.999 -6.421 -29.628 1.00 36.66 267 SER A O 1
ATOM 2147 N N . THR A 1 268 ? 11.378 -7.970 -29.333 1.00 40.41 268 THR A N 1
ATOM 2148 C CA . THR A 1 268 ? 12.147 -9.069 -28.743 1.00 40.41 268 THR A CA 1
ATOM 2149 C C . THR A 1 268 ? 13.590 -9.117 -29.235 1.00 40.41 268 THR A C 1
ATOM 2151 O O . THR A 1 268 ? 13.808 -9.547 -30.363 1.00 40.41 268 THR A O 1
ATOM 2154 N N . THR A 1 269 ? 14.519 -8.721 -28.365 1.00 37.12 269 THR A N 1
ATOM 2155 C CA . THR A 1 269 ? 15.774 -9.416 -28.029 1.00 37.12 269 THR A CA 1
ATOM 2156 C C . THR A 1 269 ? 16.476 -8.619 -26.927 1.00 37.12 269 THR A C 1
ATOM 2158 O O . THR A 1 269 ? 17.113 -7.605 -27.201 1.00 37.12 269 THR A O 1
ATOM 2161 N N . VAL A 1 270 ? 16.336 -9.082 -25.683 1.00 35.31 270 VAL A N 1
ATOM 2162 C CA . VAL A 1 270 ? 17.388 -8.981 -24.660 1.00 35.31 270 VAL A CA 1
ATOM 2163 C C . VAL A 1 270 ? 17.864 -10.401 -24.412 1.00 35.31 270 VAL A C 1
ATOM 2165 O O . VAL A 1 270 ? 16.973 -11.277 -24.299 1.00 35.31 270 VAL A O 1
#

Radius of gyration: 22.61 Å; Cα contacts (8 Å, |Δi|>4): 192; chains: 1; bounding box: 56×36×74 Å

Secondary structure (DSSP, 8-state):
--HHHHHHHHHHT---S--HHHHHHHHHHHHHHIIIIITT--SSPPHHHHHHHHHHHHSSS--GGGHHHHHHHHHHHHHHHHHHHHHHHHHHHHHHHHTTS--TT--PPPHHHHHHHHHHHHTHHHHHHHHHHHHHHHHHHHHHHHHHSSS--HHHHHHHHHHH-GGG-TT--SPPSSGGGGS--HHHHHHHHHHHHHHHHHHHHHHHHHHHHPPTT--HHHHHTSHHHHHHH--THHHHHHHHHHHHHHHHHHHHHHHHHHHHHS-S--

Sequence (270 aa):
MGAMETLTECINSLKFDGSPDEKNKHKKIYTYIEQHFVASAKGPPPLDVLIYASRNILFPTLNIDQMSDLLDLLSTVETHRRHIVLKADDALAFHAHWKNENVEESVLLTAEEYHFVGSIVVENSAMRDSYKSVISALCQMDIYHLWTRPEPSIAKLAVRMNEYYPPSNKNYQRQPALLFHADLSATERADIEVTCRETVEFFQQSLSWALSHADPGQQLSECFQSDKFANICRPDSVKFAVDGAAAYLTRVQEDFHKFERIFKNGSTTV

Solvent-accessible surface area (backbone atoms only — not comparable to full-atom values): 15516 Å² total; per-residue (Å²): 134,53,79,61,57,57,50,51,54,57,57,70,72,57,81,54,72,78,48,80,75,48,57,60,51,51,50,52,51,51,54,49,41,47,67,64,47,60,74,61,67,79,76,80,81,57,67,70,58,44,50,51,54,40,46,58,37,49,33,68,57,66,45,70,93,46,47,71,59,43,49,38,39,51,35,52,50,48,52,54,49,53,51,51,34,53,53,29,49,54,50,52,53,51,38,65,68,47,73,83,50,94,53,94,84,67,87,67,72,50,75,68,52,45,51,54,38,46,46,49,51,71,44,41,64,60,54,51,52,51,51,51,52,26,52,54,37,47,52,51,49,52,52,49,48,41,67,44,34,77,79,57,46,65,67,61,44,55,52,49,51,47,52,74,36,44,87,80,37,89,81,62,84,66,74,74,81,45,58,57,66,77,78,55,50,75,66,58,50,51,51,46,52,50,55,47,50,55,52,52,51,48,52,53,53,54,49,55,50,33,72,75,69,52,57,94,89,56,56,64,39,60,44,48,69,32,71,70,40,45,75,76,65,56,65,78,42,59,63,50,23,50,53,44,43,52,49,51,50,50,52,49,50,53,53,49,54,54,50,47,52,57,65,67,70,44,76,91,80,132

Organism: Pleurotus eryngii (NCBI:txid5323)

Foldseek 3Di:
DDLVVVLLVLLVPDPLAPDPVVVVSVVVNVVSCCVPDVVPPDDDGDLSVLLSVLSNCLPPHHVLVCLLVNLQSLLSLVVLLVVLLVVLVVLLVLLVVCVPPPDVPDDHDDPVRNVLSVCSNVCVVVLVVLSLLLSLLSLLVSLVCLLQALDHDPPVSVVSLCLQLVVVDPPPPDDNPGSNVVDDDPVSNVVSVVSSVVSVVLVVVLVVVLVVVADVPRDSSVVSPDPVVCVVRPPPSSCVSSVSSNVSSVVSVVSSVVSCCSVVVPPDDD